Protein AF-A0AAV6WX72-F1 (afdb_monomer_lite)

Organism: NCBI:txid168488

Secondary structure (DSSP, 8-state):
--TTGGGGSTTGGGGHHHHHHHHHHHHHHHIIIIISSEEEEESHHHHHHHHHHSPTT--EEEEE----TTHHHHTT--TTS-TT-TTTPPEEEEEHHHH-SSHHHHHHHHHTTEEEE-TTS-TTSHHHHHHHHHHHTT-EEEE-TTSS----SS---PPPHHHHHHHHH-SSPPEEEEEEEESHHHHTSHHHHTTS-HHHHHHHHHHHTTS-----------------PEEEEE-

Sequence (235 aa):
MRTMEWAARSEHLRGVPRKMMFMAVGAFAKAVANLLNTTTVYNLETLIRLVRHRSPGVPLLTVSNHMSTLDDPVMWGLKDFPTTDAKLGRWVLAAEDICFRNPVLSYLFRVGKCIPITRGGGIYQEHMNEALDRLIDGAWLHTFPEGKVCQEDAPIRRLKWGTASLIARAPVTPIVLPIVHCGFEKISSPVGANTMNAASRWFHKDLIHRTGRSYIPHSTSAATSEVHSELRVSF

InterPro domains:
  IPR000872 Tafazzin [PR00979] (60-79)
  IPR000872 Tafazzin [PR00979] (90-101)
  IPR000872 Tafazzin [PR00979] (104-119)
  IPR000872 Tafazzin [PR00979] (136-150)
  IPR000872 Tafazzin [PR00979] (159-180)
  IPR000872 Tafazzin [PTHR12497] (3-188)
  IPR002123 Phospholipid/glycerol acyltransferase [PF01553] (42-180)
  IPR002123 Phospholipid/glycerol acyltransferase [SM00563] (60-184)

pLDDT: mean 84.4, std 20.49, range [31.45, 98.75]

Foldseek 3Di:
DFQPLLLLDCPNVDNVLLLVLLQVLLVVLLCVDPVQAAEDEAPVVVVVCCLPPPDQQAAAEEEEAAADPCCVSNVQNDPPHPSSDSVSQAAEEDECVQQVVDPVSSSSCSSNNYQYDHVVPDQPDPSLVVVLVCSSNNGYYYYHQCSDHDNDPDPDDDGHCNSVSSQVPRPRRHHYHYKYKDQVNVCLDPLVLVVDDPVVVVSSVVVVVPVPDDDDDDDDPDDDDDSYTYMYMYD

Structure (mmCIF, N/CA/C/O backbone):
data_AF-A0AAV6WX72-F1
#
_entry.id   AF-A0AAV6WX72-F1
#
loop_
_atom_site.group_PDB
_atom_site.id
_atom_site.type_symbol
_atom_site.label_atom_id
_atom_site.label_alt_id
_atom_site.label_comp_id
_atom_site.label_asym_id
_atom_site.label_entity_id
_atom_site.label_seq_id
_atom_site.pdbx_PDB_ins_code
_atom_site.Cartn_x
_atom_site.Cartn_y
_atom_site.Cartn_z
_atom_site.occupancy
_atom_site.B_iso_or_equiv
_atom_site.auth_seq_id
_atom_site.auth_comp_id
_atom_site.auth_asym_id
_atom_site.auth_atom_id
_atom_site.pdbx_PDB_model_num
ATOM 1 N N . MET A 1 1 ? -5.085 -18.830 11.549 1.00 60.66 1 MET A N 1
ATOM 2 C CA . MET A 1 1 ? -4.381 -17.899 12.474 1.00 60.66 1 MET A CA 1
ATOM 3 C C . MET A 1 1 ? -3.500 -17.011 11.625 1.00 60.66 1 MET A C 1
ATOM 5 O O . MET A 1 1 ? -2.603 -17.518 10.963 1.00 60.66 1 MET A O 1
ATOM 9 N N . ARG A 1 2 ? -3.756 -15.701 11.633 1.00 81.56 2 ARG A N 1
ATOM 10 C CA . ARG A 1 2 ? -3.069 -14.737 10.768 1.00 81.56 2 ARG A CA 1
ATOM 11 C C . ARG A 1 2 ? -1.583 -14.639 11.137 1.00 81.56 2 ARG A C 1
ATOM 13 O O . ARG A 1 2 ? -1.243 -14.223 12.248 1.00 81.56 2 ARG A O 1
ATOM 20 N N . THR A 1 3 ? -0.698 -14.978 10.199 1.00 85.44 3 THR A N 1
ATOM 21 C CA . THR A 1 3 ? 0.767 -14.963 10.372 1.00 85.44 3 THR A CA 1
ATOM 22 C C . THR A 1 3 ? 1.236 -13.658 11.008 1.00 85.44 3 THR A C 1
ATOM 24 O O . THR A 1 3 ? 1.040 -12.606 10.419 1.00 85.44 3 THR A O 1
ATOM 27 N N . MET A 1 4 ? 1.829 -13.693 12.206 1.00 92.31 4 MET A N 1
ATOM 28 C CA . MET A 1 4 ? 2.423 -12.530 12.899 1.00 92.31 4 MET A CA 1
ATOM 29 C C . MET A 1 4 ? 1.567 -11.243 12.945 1.00 92.31 4 MET A C 1
ATOM 31 O O . MET A 1 4 ? 2.105 -10.138 12.959 1.00 92.31 4 MET A O 1
ATOM 35 N N . GLU A 1 5 ? 0.236 -11.348 12.988 1.00 92.44 5 GLU A N 1
ATOM 36 C CA . GLU A 1 5 ? -0.657 -10.173 13.015 1.00 92.44 5 GLU A CA 1
ATOM 37 C C . GLU A 1 5 ? -0.359 -9.217 14.184 1.00 92.44 5 GLU A C 1
ATOM 39 O O . GLU A 1 5 ? -0.462 -7.998 14.047 1.00 92.44 5 GLU A O 1
ATOM 44 N N . TRP A 1 6 ? 0.092 -9.749 15.324 1.00 94.69 6 TRP A N 1
ATOM 45 C CA . TRP A 1 6 ? 0.499 -8.957 16.487 1.00 94.69 6 TRP A CA 1
ATOM 46 C C . TRP A 1 6 ? 1.583 -7.918 16.157 1.00 94.69 6 TRP A C 1
ATOM 48 O O . TRP A 1 6 ? 1.522 -6.804 16.675 1.00 94.69 6 TRP A O 1
ATOM 58 N N . ALA A 1 7 ? 2.519 -8.233 15.252 1.00 95.44 7 ALA A N 1
ATOM 59 C CA . ALA A 1 7 ? 3.592 -7.325 14.842 1.00 95.44 7 ALA A CA 1
ATOM 60 C C . ALA A 1 7 ? 3.067 -6.148 14.002 1.00 95.44 7 ALA A C 1
ATOM 62 O O . ALA A 1 7 ? 3.701 -5.095 13.920 1.00 95.44 7 ALA A O 1
ATOM 63 N N . ALA A 1 8 ? 1.887 -6.314 13.399 1.00 94.06 8 ALA A N 1
ATOM 64 C CA . ALA A 1 8 ? 1.230 -5.312 12.578 1.00 94.06 8 ALA A CA 1
ATOM 65 C C . ALA A 1 8 ? 0.318 -4.366 13.382 1.00 94.06 8 ALA A C 1
ATOM 67 O O . ALA A 1 8 ? -0.261 -3.453 12.793 1.00 94.06 8 ALA A O 1
ATOM 68 N N . ARG A 1 9 ? 0.207 -4.504 14.711 1.00 93.38 9 ARG A N 1
ATOM 69 C CA . ARG A 1 9 ? -0.574 -3.585 15.568 1.00 93.38 9 ARG A CA 1
ATOM 70 C C . ARG A 1 9 ? 0.135 -2.237 15.749 1.00 93.38 9 ARG A C 1
ATOM 72 O O . ARG A 1 9 ? 1.364 -2.165 15.693 1.00 93.38 9 ARG A O 1
ATOM 79 N N . SER A 1 10 ? -0.607 -1.144 15.937 1.00 91.50 10 SER A N 1
ATOM 80 C CA . SER A 1 10 ? -0.018 0.192 16.176 1.00 91.50 10 SER A CA 1
ATOM 81 C C . SER A 1 10 ? 0.801 0.236 17.468 1.00 91.50 10 SER A C 1
ATOM 83 O O . SER A 1 10 ? 1.884 0.816 17.480 1.00 91.50 10 SER A O 1
ATOM 85 N N . GLU A 1 11 ? 0.312 -0.449 18.504 1.00 92.81 11 GLU A N 1
ATOM 86 C CA . GLU A 1 11 ? 0.884 -0.458 19.857 1.00 92.81 11 GLU A CA 1
ATOM 87 C C . GLU A 1 11 ? 2.061 -1.421 20.034 1.00 92.81 11 GLU A C 1
ATOM 89 O O . GLU A 1 11 ? 2.710 -1.423 21.083 1.00 92.81 11 GLU A O 1
ATOM 94 N N . HIS A 1 12 ? 2.363 -2.242 19.021 1.00 94.81 12 HIS A N 1
ATOM 95 C CA . HIS A 1 12 ? 3.452 -3.212 19.091 1.00 94.81 12 HIS A CA 1
ATOM 96 C C . HIS A 1 12 ? 4.776 -2.511 19.418 1.00 94.81 12 HIS A C 1
ATOM 98 O O . HIS A 1 12 ? 5.237 -1.656 18.657 1.0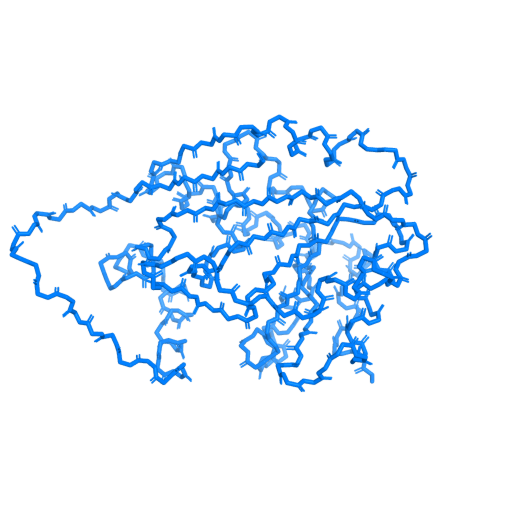0 94.81 12 HIS A O 1
ATOM 104 N N . LEU A 1 13 ? 5.356 -2.838 20.580 1.00 95.06 13 LEU A N 1
ATOM 105 C CA . LEU A 1 13 ? 6.539 -2.174 21.144 1.00 95.06 13 LEU A CA 1
ATOM 106 C C . LEU A 1 13 ? 6.438 -0.636 21.088 1.00 95.06 13 LEU A C 1
ATOM 108 O O . LEU A 1 13 ? 7.366 0.051 20.652 1.00 95.06 13 LEU A O 1
ATOM 112 N N . ARG A 1 14 ? 5.279 -0.090 21.490 1.00 94.12 14 ARG A N 1
ATOM 113 C CA . ARG A 1 14 ? 4.978 1.358 21.496 1.00 94.12 14 ARG A CA 1
ATOM 114 C C . ARG A 1 14 ? 5.089 2.016 20.108 1.00 94.12 14 ARG A C 1
ATOM 116 O O . ARG A 1 14 ? 5.363 3.212 19.989 1.00 94.12 14 ARG A O 1
ATOM 123 N N . GLY A 1 15 ? 4.952 1.226 19.041 1.00 94.56 15 GLY A N 1
ATOM 124 C CA . GLY A 1 15 ? 5.041 1.672 17.650 1.00 94.56 15 GLY A CA 1
ATOM 125 C C . GLY A 1 15 ? 6.456 2.010 17.164 1.00 94.56 15 GLY A C 1
ATOM 126 O O . GLY A 1 15 ? 6.609 2.467 16.028 1.00 94.56 15 GLY A O 1
ATOM 127 N N . VAL A 1 16 ? 7.495 1.786 17.980 1.00 96.69 16 VAL A N 1
ATOM 128 C CA . VAL A 1 16 ? 8.893 2.093 17.625 1.00 96.69 16 VAL A CA 1
ATOM 129 C C . VAL A 1 16 ? 9.362 1.317 16.386 1.00 96.69 16 VAL A C 1
ATOM 131 O O . VAL A 1 16 ? 9.848 1.967 15.456 1.00 96.69 16 VAL A O 1
ATOM 134 N N . PRO A 1 17 ? 9.152 -0.015 16.274 1.00 97.31 17 PRO A N 1
ATOM 135 C CA . PRO A 1 17 ? 9.598 -0.766 15.099 1.00 97.31 17 PRO A CA 1
ATOM 136 C C . PRO A 1 17 ? 8.993 -0.238 13.797 1.00 97.31 17 PRO A C 1
ATOM 138 O O . PRO A 1 17 ? 9.681 -0.129 12.785 1.00 97.31 17 PRO A O 1
ATOM 141 N N . ARG A 1 18 ? 7.712 0.152 13.830 1.00 96.94 18 ARG A N 1
ATOM 142 C CA . ARG A 1 18 ? 7.013 0.700 12.663 1.00 96.94 18 ARG A CA 1
ATOM 143 C C . ARG A 1 18 ? 7.617 2.022 12.221 1.00 96.94 18 ARG A C 1
ATOM 145 O O . ARG A 1 18 ? 7.869 2.199 11.035 1.00 96.94 18 ARG A O 1
ATOM 152 N N . LYS A 1 19 ? 7.871 2.935 13.161 1.00 97.06 19 LYS A N 1
ATOM 153 C CA . LYS A 1 19 ? 8.515 4.218 12.849 1.00 97.06 19 LYS A CA 1
ATOM 154 C C . LYS A 1 19 ? 9.891 3.996 12.222 1.00 97.06 19 LYS A C 1
ATOM 156 O O . LYS A 1 19 ? 10.169 4.575 11.180 1.00 97.06 19 LYS A O 1
ATOM 161 N N . MET A 1 20 ? 10.708 3.109 12.794 1.00 97.12 20 MET A N 1
ATOM 162 C CA . MET A 1 20 ? 12.029 2.779 12.241 1.00 97.12 20 MET A CA 1
ATOM 163 C C . MET A 1 20 ? 11.937 2.180 10.833 1.00 97.12 20 MET A C 1
ATOM 165 O O . MET A 1 20 ? 12.690 2.584 9.952 1.00 97.12 20 MET A O 1
ATOM 169 N N . MET A 1 21 ? 10.986 1.270 10.601 1.00 96.62 21 MET A N 1
ATOM 170 C CA . MET A 1 21 ? 10.760 0.662 9.288 1.00 96.62 21 MET A CA 1
ATOM 171 C C . MET A 1 21 ? 10.372 1.704 8.232 1.00 96.62 21 MET A C 1
ATOM 173 O O . MET A 1 21 ? 10.992 1.762 7.175 1.00 96.62 21 MET A O 1
ATOM 177 N N . PHE A 1 22 ? 9.392 2.565 8.525 1.00 97.06 22 PHE A N 1
ATOM 178 C CA . PHE A 1 22 ? 8.960 3.620 7.600 1.00 97.06 22 PHE A CA 1
ATOM 179 C C . PHE A 1 22 ? 10.051 4.666 7.351 1.00 97.06 22 PHE A C 1
ATOM 181 O O . PHE A 1 22 ? 10.197 5.132 6.224 1.00 97.06 22 PHE A O 1
ATOM 188 N N . MET A 1 23 ? 10.859 4.995 8.361 1.00 97.00 23 MET A N 1
ATOM 189 C CA . MET A 1 23 ? 12.030 5.856 8.182 1.00 97.00 23 MET A CA 1
ATOM 190 C C . MET A 1 23 ? 13.058 5.219 7.241 1.00 97.00 23 MET A C 1
ATOM 192 O O . MET A 1 23 ? 13.487 5.864 6.288 1.00 97.00 23 MET A O 1
ATOM 196 N N . ALA A 1 24 ? 13.425 3.954 7.470 1.00 96.06 24 ALA A N 1
ATOM 197 C CA . ALA A 1 24 ? 14.427 3.255 6.668 1.00 96.06 24 ALA A CA 1
ATOM 198 C C . ALA A 1 24 ? 13.961 3.035 5.219 1.00 96.06 24 ALA A C 1
ATOM 200 O O . ALA A 1 24 ? 14.665 3.402 4.277 1.00 96.06 24 ALA A O 1
ATOM 201 N N . VAL A 1 25 ? 12.756 2.487 5.035 1.00 94.62 25 VAL A N 1
ATOM 202 C CA . VAL A 1 25 ? 12.179 2.239 3.705 1.00 94.62 25 VAL A CA 1
ATOM 203 C C . VAL A 1 25 ? 11.872 3.552 2.996 1.00 94.62 25 VAL A C 1
ATOM 205 O O . VAL A 1 25 ? 12.155 3.671 1.810 1.00 94.62 25 VAL A O 1
ATOM 208 N N . GLY A 1 26 ? 11.361 4.562 3.704 1.00 95.69 26 GLY A N 1
ATOM 209 C CA . GLY A 1 26 ? 11.094 5.878 3.130 1.00 95.69 26 GLY A CA 1
ATOM 210 C C . GLY A 1 26 ? 12.365 6.599 2.682 1.00 95.69 26 GLY A C 1
ATOM 211 O O . GLY A 1 26 ? 12.383 7.167 1.592 1.00 95.69 26 GLY A O 1
ATOM 212 N N . ALA A 1 27 ? 13.449 6.531 3.461 1.00 95.38 27 ALA A N 1
ATOM 213 C CA . ALA A 1 27 ? 14.748 7.073 3.059 1.00 95.38 27 ALA A CA 1
ATOM 214 C C . ALA A 1 27 ? 15.314 6.340 1.833 1.00 95.38 27 ALA A C 1
ATOM 216 O O . ALA A 1 27 ? 15.744 6.987 0.878 1.00 95.38 27 ALA A O 1
ATOM 217 N N . PHE A 1 28 ? 15.251 5.003 1.826 1.00 94.62 28 PHE A N 1
ATOM 218 C CA . PHE A 1 28 ? 15.635 4.193 0.668 1.00 94.62 28 PHE A CA 1
ATOM 219 C C . PHE A 1 28 ? 14.822 4.568 -0.577 1.00 94.62 28 PHE A C 1
ATOM 221 O O . PHE A 1 28 ? 15.397 4.848 -1.626 1.00 94.62 28 PHE A O 1
ATOM 228 N N . ALA A 1 29 ? 13.497 4.645 -0.450 1.00 94.50 29 ALA A N 1
ATOM 229 C CA . ALA A 1 29 ? 12.596 5.003 -1.536 1.00 94.50 29 ALA A CA 1
ATOM 230 C C . ALA A 1 29 ? 12.915 6.388 -2.104 1.00 94.50 29 ALA A C 1
ATOM 232 O O . ALA A 1 29 ? 13.029 6.537 -3.317 1.00 94.50 29 ALA A O 1
ATOM 233 N N . LYS A 1 30 ? 13.119 7.393 -1.238 1.00 94.38 30 LYS A N 1
ATOM 234 C CA . LYS A 1 30 ? 13.469 8.753 -1.669 1.00 94.38 30 LYS A CA 1
ATOM 235 C C . LYS A 1 30 ? 14.825 8.809 -2.370 1.00 94.38 30 LYS A C 1
ATOM 237 O O . LYS A 1 30 ? 14.938 9.508 -3.376 1.00 94.38 30 LYS A O 1
ATOM 242 N N . ALA A 1 31 ? 15.822 8.069 -1.883 1.00 92.69 31 ALA A N 1
ATOM 243 C CA . ALA A 1 31 ? 17.124 7.975 -2.538 1.00 92.69 31 ALA A CA 1
ATOM 244 C C . ALA A 1 31 ? 17.002 7.334 -3.929 1.00 92.69 31 ALA A C 1
ATOM 246 O O . ALA A 1 31 ? 17.483 7.889 -4.912 1.00 92.69 31 ALA A O 1
ATOM 247 N N . VAL A 1 32 ? 16.297 6.207 -4.048 1.00 90.25 32 VAL A N 1
ATOM 248 C CA . VAL A 1 32 ? 16.123 5.549 -5.349 1.00 90.25 32 VAL A CA 1
ATOM 249 C C . VAL A 1 32 ? 15.321 6.430 -6.308 1.00 90.25 32 VAL A C 1
ATOM 251 O O . VAL A 1 32 ? 15.765 6.633 -7.432 1.00 90.25 32 VAL A O 1
ATOM 254 N N . ALA A 1 33 ? 14.186 6.984 -5.880 1.00 91.12 33 ALA A N 1
ATOM 255 C CA . ALA A 1 33 ? 13.294 7.730 -6.765 1.00 91.12 33 ALA A CA 1
ATOM 256 C C . ALA A 1 33 ? 13.850 9.101 -7.193 1.00 91.12 33 ALA A C 1
ATOM 258 O O . ALA A 1 33 ? 13.609 9.514 -8.323 1.00 91.12 33 ALA A O 1
ATOM 259 N N . ASN A 1 34 ? 14.576 9.815 -6.321 1.00 90.62 34 ASN A N 1
ATOM 260 C CA . ASN A 1 34 ? 14.960 11.212 -6.593 1.00 90.62 34 ASN A CA 1
ATOM 261 C C . ASN A 1 34 ? 16.467 11.465 -6.685 1.00 90.62 34 ASN A C 1
ATOM 263 O O . ASN A 1 34 ? 16.851 12.515 -7.191 1.00 90.62 34 ASN A O 1
ATOM 267 N N . LEU A 1 35 ? 17.318 10.581 -6.148 1.00 88.56 35 LEU A N 1
ATOM 268 C CA . LEU A 1 35 ? 18.776 10.754 -6.218 1.00 88.56 35 LEU A CA 1
ATOM 269 C C . LEU A 1 35 ? 19.385 9.903 -7.333 1.00 88.56 35 LEU A C 1
ATOM 271 O O . LEU A 1 35 ? 20.241 10.377 -8.072 1.00 88.56 35 LEU A O 1
ATOM 275 N N . LEU A 1 36 ? 18.945 8.650 -7.452 1.00 88.94 36 LEU A N 1
ATOM 276 C CA . LEU A 1 36 ? 19.478 7.709 -8.442 1.00 88.94 36 LEU A CA 1
ATOM 277 C C . LEU A 1 36 ? 18.711 7.734 -9.769 1.00 88.94 36 LEU A C 1
ATOM 279 O O . LEU A 1 36 ? 19.161 7.147 -10.745 1.00 88.94 36 LEU A O 1
ATOM 283 N N . ASN A 1 37 ? 17.548 8.384 -9.802 1.00 89.94 37 ASN A N 1
ATOM 284 C CA . ASN A 1 37 ? 16.644 8.403 -10.944 1.00 89.94 37 ASN A CA 1
ATOM 285 C C . ASN A 1 37 ? 15.957 9.760 -11.063 1.00 89.94 37 ASN A C 1
ATOM 287 O O . ASN A 1 37 ? 15.911 10.540 -10.108 1.00 89.94 37 ASN A O 1
ATOM 291 N N . THR A 1 38 ? 15.392 10.010 -12.239 1.00 90.25 38 THR A N 1
ATOM 292 C CA . THR A 1 38 ? 14.537 11.171 -12.478 1.00 90.25 38 THR A CA 1
ATOM 293 C C . THR A 1 38 ? 13.092 10.718 -12.391 1.00 90.25 38 THR A C 1
ATOM 295 O O . THR A 1 38 ? 12.679 9.856 -13.160 1.00 90.25 38 THR A O 1
ATOM 298 N N . THR A 1 39 ? 12.320 11.284 -11.462 1.00 93.19 39 THR A N 1
ATOM 299 C CA . THR A 1 39 ? 10.898 10.953 -11.307 1.00 93.19 39 THR A CA 1
ATOM 300 C C . THR A 1 39 ? 10.012 12.099 -11.780 1.00 93.19 39 THR A C 1
ATOM 302 O O . THR A 1 39 ? 10.073 13.201 -11.235 1.00 93.19 39 THR A O 1
ATOM 305 N N . THR A 1 40 ? 9.140 11.822 -12.745 1.00 94.81 40 THR A N 1
ATOM 306 C CA . THR A 1 40 ? 8.046 12.701 -13.164 1.00 94.81 40 THR A CA 1
ATOM 307 C C . THR A 1 40 ? 6.746 12.229 -12.527 1.00 94.81 40 THR A C 1
ATOM 309 O O . THR A 1 40 ? 6.366 11.063 -12.643 1.00 94.81 40 THR A O 1
ATOM 312 N N . VAL A 1 41 ? 6.046 13.139 -11.852 1.00 95.75 41 VAL A N 1
ATOM 313 C CA . VAL A 1 41 ? 4.802 12.828 -11.145 1.00 95.75 41 VAL A CA 1
ATOM 314 C C . VAL A 1 41 ? 3.659 13.660 -11.701 1.00 95.75 41 VAL A C 1
ATOM 316 O O . VAL A 1 41 ? 3.778 14.877 -11.817 1.00 95.75 41 VAL A O 1
ATOM 319 N N . TYR A 1 42 ? 2.536 13.008 -11.982 1.00 96.44 42 TYR A N 1
ATOM 320 C CA . TYR A 1 42 ? 1.298 13.642 -12.418 1.00 96.44 42 TYR A CA 1
ATOM 321 C C . TYR A 1 42 ? 0.248 13.529 -11.312 1.00 96.44 42 TYR A C 1
ATOM 323 O O . TYR A 1 42 ? 0.088 12.469 -10.707 1.00 96.44 42 TYR A O 1
ATOM 331 N N . ASN A 1 43 ? -0.470 14.623 -11.049 1.00 96.31 43 ASN A N 1
ATOM 332 C CA . ASN A 1 43 ? -1.599 14.684 -10.111 1.00 96.31 43 ASN A CA 1
ATOM 333 C C . ASN A 1 43 ? -1.282 14.281 -8.656 1.00 96.31 43 ASN A C 1
ATOM 335 O O . ASN A 1 43 ? -2.167 13.813 -7.939 1.00 96.31 43 ASN A O 1
ATOM 339 N N . LEU A 1 44 ? -0.048 14.494 -8.181 1.00 95.69 44 LEU A N 1
ATOM 340 C CA . LEU A 1 44 ? 0.340 14.180 -6.796 1.00 95.69 44 LEU A CA 1
ATOM 341 C C . LEU A 1 44 ? -0.610 14.796 -5.753 1.00 95.69 44 LEU A C 1
ATOM 343 O O . LEU A 1 44 ? -0.911 14.172 -4.735 1.00 95.69 44 LEU A O 1
ATOM 347 N N . GLU A 1 45 ? -1.134 15.989 -6.029 1.00 95.88 45 GLU A N 1
ATOM 348 C CA . GLU A 1 45 ? -2.080 16.672 -5.145 1.00 95.88 45 GLU A CA 1
ATOM 349 C C . GLU A 1 45 ? -3.371 15.883 -4.912 1.00 95.88 45 GLU A C 1
ATOM 351 O O . GLU A 1 45 ? -3.933 15.927 -3.816 1.00 95.88 45 GLU A O 1
ATOM 356 N N . THR A 1 46 ? -3.818 15.089 -5.890 1.00 96.94 46 THR A N 1
ATOM 357 C CA . THR A 1 46 ? -4.961 14.185 -5.717 1.00 96.94 46 THR A CA 1
ATOM 358 C C . THR A 1 46 ? -4.666 13.157 -4.629 1.00 96.94 46 THR A C 1
ATOM 360 O O . THR A 1 46 ? -5.479 12.982 -3.717 1.00 96.94 46 THR A O 1
ATOM 363 N N . LEU A 1 47 ? -3.485 12.525 -4.670 1.00 96.69 47 LEU A N 1
ATOM 364 C CA . LEU A 1 47 ? -3.057 11.584 -3.636 1.00 96.69 47 LEU A CA 1
ATOM 365 C C . LEU A 1 47 ? -2.943 12.278 -2.275 1.00 96.69 47 LEU A C 1
ATOM 367 O O . LEU A 1 47 ? -3.502 11.785 -1.295 1.00 96.69 47 LEU A O 1
ATOM 371 N N . ILE A 1 48 ? -2.245 13.416 -2.198 1.00 96.19 48 ILE A N 1
ATOM 372 C CA . ILE A 1 48 ? -2.031 14.139 -0.933 1.00 96.19 48 ILE A CA 1
ATOM 373 C C . ILE A 1 48 ? -3.375 14.520 -0.304 1.00 96.19 48 ILE A C 1
ATOM 375 O O . ILE A 1 48 ? -3.592 14.264 0.887 1.00 96.19 48 ILE A O 1
ATOM 379 N N . ARG A 1 49 ? -4.306 15.052 -1.106 1.00 97.00 49 ARG A N 1
ATOM 380 C CA . ARG A 1 49 ? -5.659 15.405 -0.665 1.00 97.00 49 ARG A CA 1
ATOM 381 C C . ARG A 1 49 ? -6.411 14.194 -0.121 1.00 97.00 49 ARG A C 1
ATOM 383 O O . ARG A 1 49 ? -6.988 14.281 0.958 1.00 97.00 49 ARG A O 1
ATOM 390 N N . LEU A 1 50 ? -6.392 13.060 -0.819 1.00 97.19 50 LEU A N 1
ATOM 391 C CA . LEU A 1 50 ? -7.094 11.850 -0.374 1.00 97.19 50 LEU A CA 1
ATOM 392 C C . LEU A 1 50 ? -6.458 11.225 0.876 1.00 97.19 50 LEU A C 1
ATOM 394 O O . LEU A 1 50 ? -7.163 10.723 1.754 1.00 97.19 50 LEU A O 1
ATOM 398 N N . VAL A 1 51 ? -5.133 11.276 1.002 1.00 95.38 51 VAL A N 1
ATOM 399 C CA . VAL A 1 51 ? -4.425 10.742 2.172 1.00 95.38 51 VAL A CA 1
ATOM 400 C C . VAL A 1 51 ? -4.684 11.593 3.417 1.00 95.38 51 VAL A C 1
ATOM 402 O O . VAL A 1 51 ? -4.887 11.022 4.490 1.00 95.38 51 VAL A O 1
ATOM 405 N N . ARG A 1 52 ? -4.707 12.928 3.286 1.00 94.88 52 ARG A N 1
ATOM 406 C CA . ARG A 1 52 ? -4.789 13.862 4.426 1.00 94.88 52 ARG A CA 1
ATOM 407 C C . ARG A 1 52 ? -6.189 14.382 4.748 1.00 94.88 52 ARG A C 1
ATOM 409 O O . ARG A 1 52 ? -6.444 14.703 5.903 1.00 94.88 52 ARG A O 1
ATOM 416 N N . HIS A 1 53 ? -7.064 14.498 3.752 1.00 95.88 53 HIS A N 1
ATOM 417 C CA . HIS A 1 53 ? -8.305 15.276 3.860 1.00 95.88 53 HIS A CA 1
ATOM 418 C C . HIS A 1 53 ? -9.570 14.513 3.450 1.00 95.88 53 HIS A C 1
ATOM 420 O O . HIS A 1 53 ? -10.642 15.113 3.418 1.00 95.88 53 HIS A O 1
ATOM 426 N N . ARG A 1 54 ? -9.493 13.208 3.146 1.00 96.25 54 ARG A N 1
ATOM 427 C CA . ARG A 1 54 ? -10.718 12.407 2.975 1.00 96.25 54 ARG A CA 1
ATOM 428 C C . ARG A 1 54 ? -11.516 12.371 4.283 1.00 96.25 54 ARG A C 1
ATOM 430 O O . ARG A 1 54 ? -10.926 12.400 5.364 1.00 96.25 54 ARG A O 1
ATOM 437 N N . SER A 1 55 ? -12.841 12.284 4.180 1.00 96.56 55 SER A N 1
ATOM 438 C CA . SER A 1 55 ? -13.727 12.240 5.346 1.00 96.56 55 SER A CA 1
ATOM 439 C C . SER A 1 55 ? -13.344 11.102 6.307 1.00 96.56 55 SER A C 1
ATOM 441 O O . SER A 1 55 ? -13.030 10.000 5.842 1.00 96.56 55 SER A O 1
ATOM 443 N N . PRO A 1 56 ? -13.380 11.325 7.636 1.00 93.94 56 PRO A N 1
ATOM 444 C CA . PRO A 1 56 ? -13.117 10.274 8.615 1.00 93.94 56 PRO A CA 1
ATOM 445 C C . PRO A 1 56 ? -13.997 9.041 8.380 1.00 93.94 56 PRO A C 1
ATOM 447 O O . PRO A 1 56 ? -15.177 9.167 8.067 1.00 93.94 56 PRO A O 1
ATOM 450 N N . GLY A 1 57 ? -13.415 7.849 8.512 1.00 95.19 57 GLY A N 1
ATOM 451 C CA . GLY A 1 57 ? -14.114 6.581 8.278 1.00 95.19 57 GLY A CA 1
ATOM 452 C C . GLY A 1 57 ? -14.302 6.200 6.805 1.00 95.19 57 GLY A C 1
ATOM 453 O O . GLY A 1 57 ? -14.696 5.070 6.539 1.00 95.19 57 GLY A O 1
ATOM 454 N N . VAL A 1 58 ? -13.979 7.074 5.840 1.00 97.94 58 VAL A N 1
ATOM 455 C CA . VAL A 1 58 ? -13.987 6.714 4.413 1.00 97.94 58 VAL A CA 1
ATOM 456 C C . VAL A 1 58 ? -12.644 6.073 4.036 1.00 97.94 58 VAL A C 1
ATOM 458 O O . VAL A 1 58 ? -11.604 6.741 4.107 1.00 97.94 58 VAL A O 1
ATOM 461 N N . PRO A 1 59 ? -12.621 4.791 3.629 1.00 98.25 59 PRO A N 1
ATOM 462 C CA . PRO A 1 59 ? -11.384 4.132 3.243 1.00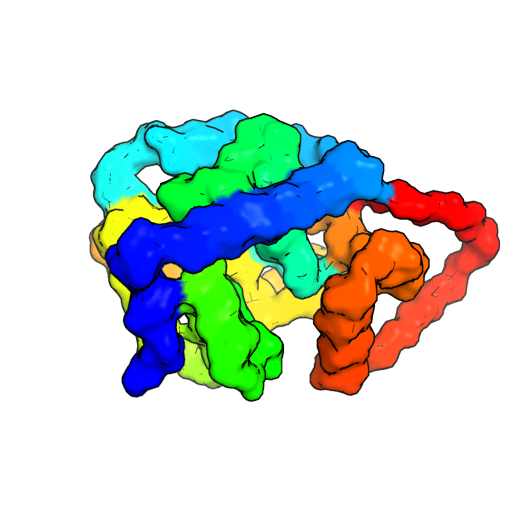 98.25 59 PRO A CA 1
ATOM 463 C C . PRO A 1 59 ? -10.871 4.613 1.883 1.00 98.25 59 PRO A C 1
ATOM 465 O O . PRO A 1 59 ? -11.633 5.024 1.006 1.00 98.25 59 PRO A O 1
ATOM 468 N N . LEU A 1 60 ? -9.554 4.520 1.703 1.00 98.69 60 LEU A N 1
ATOM 469 C CA . LEU A 1 60 ? -8.879 4.778 0.429 1.00 98.69 60 LEU A CA 1
ATOM 470 C C . LEU A 1 60 ? -8.316 3.461 -0.107 1.00 98.69 60 LEU A C 1
ATOM 472 O O . LEU A 1 60 ? -7.594 2.765 0.607 1.00 98.69 60 LEU A O 1
ATOM 476 N N . LEU A 1 61 ? -8.606 3.143 -1.365 1.00 98.69 61 LEU A N 1
ATOM 477 C CA . LEU A 1 61 ? -8.072 1.979 -2.062 1.00 98.69 61 LEU A CA 1
ATOM 478 C C . LEU A 1 61 ? -7.281 2.433 -3.288 1.00 98.69 61 LEU A C 1
ATOM 480 O O . LEU A 1 61 ? -7.860 2.823 -4.300 1.00 98.69 61 LEU A O 1
ATOM 484 N N . THR A 1 62 ? -5.954 2.375 -3.212 1.00 98.62 62 THR A N 1
ATOM 485 C CA . THR A 1 62 ? -5.100 2.637 -4.374 1.00 98.62 62 THR A CA 1
ATOM 486 C C . THR A 1 62 ? -4.870 1.360 -5.173 1.00 98.62 62 THR A C 1
ATOM 488 O O . THR A 1 62 ? -4.561 0.306 -4.606 1.00 98.62 62 THR A O 1
ATOM 491 N N . VAL A 1 63 ? -4.978 1.445 -6.496 1.00 97.75 63 VAL A N 1
ATOM 492 C CA . VAL A 1 63 ? -4.803 0.304 -7.409 1.00 97.75 63 VAL A CA 1
ATOM 493 C C . VAL A 1 63 ? -3.761 0.656 -8.458 1.00 97.75 63 VAL A C 1
ATOM 495 O O . VAL A 1 63 ? -3.890 1.702 -9.081 1.00 97.75 63 VAL A O 1
ATOM 498 N N . SER A 1 64 ? -2.735 -0.171 -8.656 1.00 96.44 64 SER A N 1
ATOM 499 C CA . SER A 1 64 ? -1.719 0.104 -9.681 1.00 96.44 64 SER A CA 1
ATOM 500 C C . SER A 1 64 ? -1.379 -1.093 -10.550 1.00 96.44 64 SER A C 1
ATOM 502 O O . SER A 1 64 ? -1.578 -2.247 -10.158 1.00 96.44 64 SER A O 1
ATOM 504 N N . ASN A 1 65 ? -0.830 -0.809 -11.732 1.00 93.88 65 ASN A N 1
ATOM 505 C CA . ASN A 1 65 ? -0.094 -1.818 -12.484 1.00 93.88 65 ASN A CA 1
ATOM 506 C C . ASN A 1 65 ? 1.129 -2.307 -11.681 1.00 93.88 65 ASN A C 1
ATOM 508 O O . ASN A 1 65 ? 1.509 -1.675 -10.694 1.00 93.88 65 ASN A O 1
ATOM 512 N N . HIS A 1 66 ? 1.701 -3.454 -12.054 1.00 92.31 66 HIS A N 1
ATOM 513 C CA . HIS A 1 66 ? 2.826 -4.063 -11.332 1.00 92.31 66 HIS A CA 1
ATOM 514 C C . HIS A 1 66 ? 3.969 -4.446 -12.280 1.00 92.31 66 HIS A C 1
ATOM 516 O O . HIS A 1 66 ? 3.926 -5.490 -12.926 1.00 92.31 66 HIS A O 1
ATOM 522 N N . MET A 1 67 ? 5.018 -3.628 -12.326 1.00 89.50 67 MET A N 1
ATOM 523 C CA . MET A 1 67 ? 6.173 -3.753 -13.227 1.00 89.50 67 MET A CA 1
ATOM 524 C C . MET A 1 67 ? 7.418 -4.342 -12.541 1.00 89.50 67 MET A C 1
ATOM 526 O O . MET A 1 67 ? 8.304 -4.893 -13.202 1.00 89.50 67 MET A O 1
ATOM 530 N N . SER A 1 68 ? 7.514 -4.250 -11.214 1.00 89.06 68 SER A N 1
ATOM 531 C CA . SER A 1 68 ? 8.667 -4.706 -10.435 1.00 89.06 68 SER A CA 1
ATOM 532 C C . SER A 1 68 ? 8.303 -4.987 -8.976 1.00 89.06 68 SER A C 1
ATOM 534 O O . SER A 1 68 ? 7.406 -4.397 -8.389 1.00 89.06 68 SER A O 1
ATOM 536 N N . THR A 1 69 ? 9.074 -5.840 -8.307 1.00 87.00 69 THR A N 1
ATOM 537 C CA . THR A 1 69 ? 8.958 -6.022 -6.851 1.00 87.00 69 THR A CA 1
ATOM 538 C C . THR A 1 69 ? 9.388 -4.801 -6.038 1.00 87.00 69 THR A C 1
ATOM 540 O O . THR A 1 69 ? 9.147 -4.761 -4.835 1.00 87.00 69 THR A O 1
ATOM 543 N N . LEU A 1 70 ? 10.029 -3.816 -6.674 1.00 89.50 70 LEU A N 1
ATOM 544 C CA . LEU A 1 70 ? 10.374 -2.531 -6.069 1.00 89.50 70 LEU A CA 1
ATOM 545 C C . LEU A 1 70 ? 9.310 -1.447 -6.273 1.00 89.50 70 LEU A C 1
ATOM 547 O O . LEU A 1 70 ? 9.482 -0.368 -5.709 1.00 89.50 70 LEU A O 1
ATOM 551 N N . ASP A 1 71 ? 8.220 -1.722 -6.998 1.00 91.00 71 ASP A N 1
ATOM 552 C CA . ASP A 1 71 ? 7.125 -0.761 -7.192 1.00 91.00 71 ASP A CA 1
ATOM 553 C C . ASP A 1 71 ? 6.630 -0.233 -5.844 1.00 91.00 71 ASP A C 1
ATOM 555 O O . ASP A 1 71 ? 6.661 0.964 -5.571 1.00 91.00 71 ASP A O 1
ATOM 559 N N . ASP A 1 72 ? 6.252 -1.147 -4.950 1.00 92.44 72 ASP A N 1
ATOM 560 C CA . ASP A 1 72 ? 5.640 -0.792 -3.678 1.00 92.44 72 ASP A CA 1
ATOM 561 C C . ASP A 1 72 ? 6.561 -0.051 -2.697 1.00 92.44 72 ASP A C 1
ATOM 563 O O . ASP A 1 72 ? 6.071 0.843 -2.025 1.00 92.44 72 ASP A O 1
ATOM 567 N N . PRO A 1 73 ? 7.862 -0.343 -2.541 1.00 91.31 73 PRO A N 1
ATOM 568 C CA . PRO A 1 73 ? 8.712 0.505 -1.708 1.00 91.31 73 PRO A CA 1
ATOM 569 C C . PRO A 1 73 ? 9.095 1.823 -2.399 1.00 91.31 73 PRO A C 1
ATOM 571 O O . PRO A 1 73 ? 9.070 2.862 -1.745 1.00 91.31 73 PRO A O 1
ATOM 574 N N . VAL A 1 74 ? 9.432 1.817 -3.696 1.00 93.81 74 VAL A N 1
ATOM 575 C CA . VAL A 1 74 ? 10.047 2.980 -4.369 1.00 93.81 74 VAL A CA 1
ATOM 576 C C . VAL A 1 74 ? 9.017 4.012 -4.832 1.00 93.81 74 VAL A C 1
ATOM 578 O O . VAL A 1 74 ? 9.286 5.207 -4.725 1.00 93.81 74 VAL A O 1
ATOM 581 N N . MET A 1 75 ? 7.824 3.595 -5.275 1.00 94.25 75 MET A N 1
ATOM 582 C CA . MET A 1 75 ? 6.810 4.497 -5.852 1.00 94.25 75 MET A CA 1
ATOM 583 C C . MET A 1 75 ? 6.363 5.599 -4.888 1.00 94.25 75 MET A C 1
ATOM 585 O O . MET A 1 75 ? 5.977 6.683 -5.310 1.00 94.25 75 MET A O 1
ATOM 589 N N . TRP A 1 76 ? 6.457 5.356 -3.582 1.00 95.00 76 TRP A N 1
ATOM 590 C CA . TRP A 1 76 ? 6.064 6.326 -2.556 1.00 95.00 76 TRP A CA 1
ATOM 591 C C . TRP A 1 76 ? 7.203 7.233 -2.133 1.00 95.00 76 TRP A C 1
ATOM 593 O O . TRP A 1 76 ? 6.978 8.130 -1.328 1.00 95.00 76 TRP A O 1
ATOM 603 N N . GLY A 1 77 ? 8.411 7.036 -2.659 1.00 93.75 77 GLY A N 1
ATOM 604 C CA . GLY A 1 77 ? 9.578 7.879 -2.422 1.00 93.75 77 GLY A CA 1
ATOM 605 C C . GLY A 1 77 ? 9.498 9.249 -3.089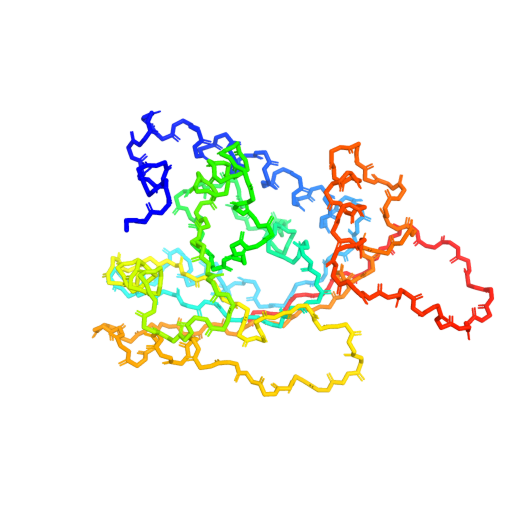 1.00 93.75 77 GLY A C 1
ATOM 606 O O . GLY A 1 77 ? 10.535 9.854 -3.306 1.00 93.75 77 GLY A O 1
ATOM 607 N N . LEU A 1 78 ? 8.317 9.751 -3.445 1.00 92.62 78 LEU A N 1
ATOM 608 C CA . LEU A 1 78 ? 8.158 11.022 -4.150 1.00 92.62 78 LEU A CA 1
ATOM 609 C C . LEU A 1 78 ? 8.608 12.198 -3.274 1.00 92.62 78 LEU A C 1
ATOM 611 O O . LEU A 1 78 ? 8.397 12.191 -2.056 1.00 92.62 78 LEU A O 1
ATOM 615 N N . LYS A 1 79 ? 9.220 13.213 -3.896 1.00 87.62 79 LYS A N 1
ATOM 616 C CA . LYS A 1 79 ? 9.821 14.370 -3.212 1.00 87.62 79 LYS A CA 1
ATOM 617 C C . LYS A 1 79 ? 8.894 14.978 -2.150 1.00 87.62 79 LYS A C 1
ATOM 619 O O . LYS A 1 79 ? 9.270 15.005 -0.974 1.00 87.62 79 LYS A O 1
ATOM 624 N N . ASP A 1 80 ? 7.668 15.322 -2.542 1.00 88.50 80 ASP A N 1
ATOM 625 C CA . ASP A 1 80 ? 6.691 16.030 -1.699 1.00 88.50 80 ASP A CA 1
ATOM 626 C C . ASP A 1 80 ? 5.730 15.098 -0.938 1.00 88.50 80 ASP A C 1
ATOM 628 O O . ASP A 1 80 ? 4.827 15.545 -0.229 1.00 88.50 80 ASP A O 1
ATOM 632 N N . PHE A 1 81 ? 5.939 13.779 -1.023 1.00 92.69 81 PHE A N 1
ATOM 633 C CA . PHE A 1 81 ? 5.139 12.807 -0.285 1.00 92.69 81 PHE A CA 1
ATOM 634 C C . PHE A 1 81 ? 5.769 12.494 1.092 1.00 92.69 81 PHE A C 1
ATOM 636 O O . PHE A 1 81 ? 6.993 12.311 1.195 1.00 92.69 81 PHE A O 1
ATOM 643 N N . PRO A 1 82 ? 4.975 12.414 2.182 1.00 92.44 82 PRO A N 1
ATOM 644 C CA . PRO A 1 82 ? 5.468 12.125 3.531 1.00 92.44 82 PRO A CA 1
ATOM 645 C C . PRO A 1 82 ? 5.727 10.622 3.743 1.00 92.44 82 PRO A C 1
ATOM 647 O O . PRO A 1 82 ? 5.169 9.996 4.640 1.00 92.44 82 PRO A O 1
ATOM 650 N N . THR A 1 83 ? 6.595 10.027 2.920 1.00 93.00 83 THR A N 1
ATOM 651 C CA . THR A 1 83 ? 6.884 8.578 2.887 1.00 93.00 83 THR A CA 1
ATOM 652 C C . THR A 1 83 ? 7.333 8.001 4.229 1.00 93.00 83 THR A C 1
ATOM 654 O O . THR A 1 83 ? 7.109 6.826 4.506 1.00 93.00 83 THR A O 1
ATOM 657 N N . THR A 1 84 ? 7.990 8.811 5.060 1.00 93.94 84 THR A N 1
ATOM 658 C CA . THR A 1 84 ? 8.545 8.391 6.351 1.00 93.94 84 THR A CA 1
ATOM 659 C C . THR A 1 84 ? 7.536 8.455 7.500 1.00 93.94 84 THR A C 1
ATOM 661 O O . THR A 1 84 ? 7.817 7.951 8.589 1.00 93.94 84 THR A O 1
ATOM 664 N N . ASP A 1 85 ? 6.348 9.030 7.283 1.00 93.88 85 ASP A N 1
ATOM 665 C CA . ASP A 1 85 ? 5.297 9.077 8.296 1.00 93.88 85 ASP A CA 1
ATOM 666 C C . ASP A 1 85 ? 4.510 7.758 8.334 1.00 93.88 85 ASP A C 1
ATOM 668 O O . ASP A 1 85 ? 3.612 7.490 7.531 1.00 93.88 85 ASP A O 1
ATOM 672 N N . ALA A 1 86 ? 4.812 6.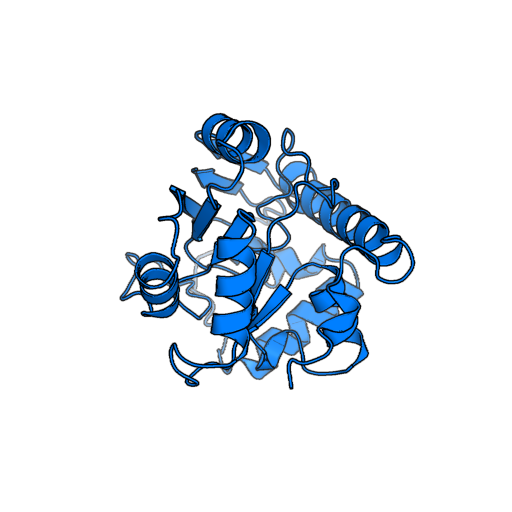939 9.340 1.00 93.50 86 ALA A N 1
ATOM 673 C CA . ALA A 1 86 ? 4.139 5.667 9.581 1.00 93.50 86 ALA A CA 1
ATOM 674 C C . ALA A 1 86 ? 2.613 5.777 9.786 1.00 93.50 86 ALA A C 1
ATOM 676 O O . ALA A 1 86 ? 1.901 4.791 9.549 1.00 93.50 86 ALA A O 1
ATOM 677 N N . LYS A 1 87 ? 2.094 6.931 10.238 1.00 92.00 87 LYS A N 1
ATOM 678 C CA . LYS A 1 87 ? 0.646 7.147 10.411 1.00 92.00 87 LYS A CA 1
ATOM 679 C C . LYS A 1 87 ? -0.048 7.311 9.064 1.00 92.00 87 LYS A C 1
ATOM 681 O O . LYS A 1 87 ? -1.110 6.729 8.869 1.00 92.00 87 LYS A O 1
ATOM 686 N N . LEU A 1 88 ? 0.590 8.027 8.139 1.00 92.44 88 LEU A N 1
ATOM 687 C CA . LEU A 1 88 ? 0.101 8.222 6.772 1.00 92.44 88 LEU A CA 1
ATOM 688 C C . LEU A 1 88 ? 0.391 7.023 5.860 1.00 92.44 88 LEU A C 1
ATOM 690 O O . LEU A 1 88 ? -0.175 6.932 4.778 1.00 92.44 88 LEU A O 1
ATOM 694 N N . GLY A 1 89 ? 1.237 6.087 6.294 1.00 94.50 89 GLY A N 1
ATOM 695 C CA . GLY A 1 89 ? 1.539 4.862 5.561 1.00 94.50 89 GLY A CA 1
ATOM 696 C C . GLY A 1 89 ? 0.322 3.973 5.290 1.00 94.50 89 GLY A C 1
ATOM 697 O O . GLY A 1 89 ? -0.454 3.666 6.202 1.00 94.50 89 GLY A O 1
ATOM 698 N N . ARG A 1 90 ? 0.207 3.497 4.050 1.00 97.06 90 ARG A N 1
ATOM 699 C CA . ARG A 1 90 ? -0.817 2.540 3.609 1.00 97.06 90 ARG A CA 1
ATOM 700 C C . ARG A 1 90 ? -0.549 1.120 4.105 1.00 97.06 90 ARG A C 1
ATOM 702 O O . ARG A 1 90 ? 0.579 0.775 4.449 1.00 97.06 90 ARG A O 1
ATOM 709 N N . TRP A 1 91 ? -1.588 0.300 4.079 1.00 98.44 91 TRP A N 1
ATOM 710 C CA . TRP A 1 91 ? -1.472 -1.154 4.053 1.00 98.44 91 TRP A CA 1
ATOM 711 C C . TRP A 1 91 ? -1.300 -1.641 2.619 1.00 98.44 91 TRP A C 1
ATOM 713 O O . TRP A 1 91 ? -1.802 -1.005 1.697 1.00 98.44 91 TRP A O 1
ATOM 723 N N . VAL A 1 92 ? -0.631 -2.771 2.418 1.00 98.12 92 VAL A N 1
ATOM 724 C CA . VAL A 1 92 ? -0.457 -3.363 1.084 1.00 98.12 92 VAL A CA 1
ATOM 725 C C . VAL A 1 92 ? -0.625 -4.874 1.127 1.00 98.12 92 VAL A C 1
ATOM 727 O O . VAL A 1 92 ? -0.212 -5.530 2.083 1.00 98.12 92 VAL A O 1
ATOM 730 N N . LEU A 1 93 ? -1.235 -5.432 0.083 1.00 97.56 93 LEU A N 1
ATOM 731 C CA . LEU A 1 93 ? -1.273 -6.875 -0.131 1.00 97.56 93 LEU A CA 1
ATOM 732 C C . LEU A 1 93 ? 0.051 -7.351 -0.736 1.00 97.56 93 LEU A C 1
ATOM 734 O O . LEU A 1 93 ? 0.446 -6.888 -1.805 1.00 97.56 93 LEU A O 1
ATOM 738 N N . ALA A 1 94 ? 0.715 -8.296 -0.077 1.00 95.38 94 ALA A N 1
ATOM 739 C CA . ALA A 1 94 ? 2.025 -8.799 -0.475 1.00 95.38 94 ALA A CA 1
ATOM 740 C C . ALA A 1 94 ? 2.009 -10.324 -0.623 1.00 95.38 94 ALA A C 1
ATOM 742 O O . ALA A 1 94 ? 1.373 -11.030 0.154 1.00 95.38 94 ALA A O 1
ATOM 743 N N . ALA A 1 95 ? 2.711 -10.844 -1.628 1.00 92.81 95 ALA A N 1
ATOM 744 C CA . ALA A 1 95 ? 2.715 -12.273 -1.919 1.00 92.81 95 ALA A CA 1
ATOM 745 C C . ALA A 1 95 ? 3.404 -13.067 -0.792 1.00 92.81 95 ALA A C 1
ATOM 747 O O . ALA A 1 95 ? 4.561 -12.803 -0.449 1.00 92.81 95 ALA A O 1
ATOM 748 N N . GLU A 1 96 ? 2.683 -14.024 -0.206 1.00 93.56 96 GLU A N 1
ATOM 749 C CA . GLU A 1 96 ? 3.139 -14.805 0.951 1.00 93.56 96 GLU A CA 1
ATOM 750 C C . GLU A 1 96 ? 4.422 -15.599 0.656 1.00 93.56 96 GLU A C 1
ATOM 752 O O . GLU A 1 96 ? 5.399 -15.528 1.404 1.00 93.56 96 GLU A O 1
ATOM 757 N N . ASP A 1 97 ? 4.454 -16.250 -0.507 1.00 90.06 97 ASP A N 1
ATOM 758 C CA . ASP A 1 97 ? 5.562 -17.050 -1.042 1.00 90.06 97 ASP A CA 1
ATOM 759 C C . ASP A 1 97 ? 6.845 -16.245 -1.308 1.00 90.06 97 ASP A C 1
ATOM 761 O O . ASP A 1 97 ? 7.908 -16.830 -1.509 1.00 90.06 97 ASP A O 1
ATOM 765 N N . ILE A 1 98 ? 6.776 -14.911 -1.292 1.00 87.69 98 ILE A N 1
ATOM 766 C CA . ILE A 1 98 ? 7.920 -14.024 -1.526 1.00 87.69 98 ILE A CA 1
ATOM 767 C C . ILE A 1 98 ? 8.313 -13.289 -0.244 1.00 87.69 98 ILE A C 1
ATOM 769 O O . ILE A 1 98 ? 9.477 -13.359 0.164 1.00 87.69 98 ILE A O 1
ATOM 773 N N . CYS A 1 99 ? 7.357 -12.598 0.379 1.00 91.00 99 CYS A N 1
ATOM 774 C CA . CYS A 1 99 ? 7.596 -11.658 1.474 1.00 91.00 99 CYS A CA 1
ATOM 775 C C . CYS A 1 99 ? 7.591 -12.324 2.861 1.00 91.00 99 CYS A C 1
ATOM 777 O O . CYS A 1 99 ? 8.192 -11.797 3.792 1.00 91.00 99 CYS A O 1
ATOM 779 N N . PHE A 1 100 ? 6.968 -13.498 3.010 1.00 94.12 100 PHE A N 1
ATOM 780 C CA . PHE A 1 100 ? 6.718 -14.129 4.315 1.00 94.12 100 PHE A CA 1
ATOM 781 C C . PHE A 1 100 ? 7.396 -15.501 4.449 1.00 94.12 100 PHE A C 1
ATOM 783 O O . PHE A 1 100 ? 6.948 -16.382 5.173 1.00 94.12 100 PHE A O 1
ATOM 790 N N . ARG A 1 101 ? 8.533 -15.679 3.764 1.00 90.25 101 ARG A N 1
ATOM 791 C CA . ARG A 1 101 ? 9.260 -16.960 3.684 1.00 90.25 101 ARG A CA 1
ATOM 792 C C . ARG A 1 101 ? 9.971 -17.390 4.965 1.00 90.25 101 ARG A C 1
ATOM 794 O O . ARG A 1 101 ? 10.310 -18.558 5.113 1.00 90.25 101 ARG A O 1
ATOM 801 N N . ASN A 1 102 ? 10.270 -16.456 5.863 1.00 93.25 102 ASN A N 1
ATOM 802 C CA . ASN A 1 102 ? 10.891 -16.766 7.148 1.00 93.25 102 ASN A CA 1
ATOM 803 C C . ASN A 1 102 ? 10.408 -15.796 8.239 1.00 93.25 102 ASN A C 1
ATOM 805 O O . ASN A 1 102 ? 9.873 -14.732 7.906 1.00 93.25 102 ASN A O 1
ATOM 809 N N . PRO A 1 103 ? 10.593 -16.130 9.530 1.00 95.06 103 PRO A N 1
ATOM 810 C CA . PRO A 1 103 ? 10.098 -15.315 10.639 1.00 95.06 103 PRO A CA 1
ATOM 811 C C . PRO A 1 103 ? 10.621 -13.873 10.647 1.00 95.06 103 PRO A C 1
ATOM 813 O O . PRO A 1 103 ? 9.867 -12.955 10.958 1.00 95.06 103 PRO A O 1
ATOM 816 N N . VAL A 1 104 ? 11.884 -13.654 10.267 1.00 94.81 104 VAL A N 1
ATOM 817 C CA . VAL A 1 104 ? 12.494 -12.316 10.256 1.00 94.81 104 VAL A CA 1
ATOM 818 C C . VAL A 1 104 ? 11.864 -11.451 9.169 1.00 94.81 104 VAL A C 1
ATOM 820 O O . VAL A 1 104 ? 11.384 -10.359 9.461 1.00 94.81 104 VAL A O 1
ATOM 823 N N . LEU A 1 105 ? 11.802 -11.945 7.929 1.00 93.19 105 LEU A N 1
ATOM 824 C CA . LEU A 1 105 ? 11.148 -11.223 6.835 1.00 93.19 105 LEU A CA 1
ATOM 825 C C . LEU A 1 105 ? 9.671 -10.984 7.142 1.00 93.19 105 LEU A C 1
ATOM 827 O O . LEU A 1 105 ? 9.203 -9.855 7.024 1.00 93.19 105 LEU A O 1
ATOM 831 N N . SER A 1 106 ? 8.967 -12.007 7.629 1.00 95.94 106 SER A N 1
ATOM 832 C CA . SER A 1 106 ? 7.556 -11.896 8.011 1.00 95.94 106 SER A CA 1
ATOM 833 C C . SER A 1 106 ? 7.339 -10.781 9.028 1.00 95.94 106 SER A C 1
ATOM 835 O O . SER A 1 106 ? 6.445 -9.957 8.853 1.00 95.94 106 SER A O 1
ATOM 837 N N . TYR A 1 107 ? 8.194 -10.699 10.050 1.00 97.31 107 TYR A N 1
ATOM 838 C CA . TYR A 1 107 ? 8.143 -9.626 11.035 1.00 97.31 107 TYR A CA 1
ATOM 839 C C . TYR A 1 107 ? 8.350 -8.246 10.395 1.00 97.31 107 TYR A C 1
ATOM 841 O O . TYR A 1 107 ? 7.544 -7.342 10.620 1.00 97.31 107 TYR A O 1
ATOM 849 N N . LEU A 1 108 ? 9.386 -8.081 9.564 1.00 96.69 108 LEU A N 1
ATOM 850 C CA . LEU A 1 108 ? 9.686 -6.806 8.902 1.00 96.69 108 LEU A CA 1
ATOM 851 C C . LEU A 1 108 ? 8.533 -6.347 7.993 1.00 96.69 108 LEU A C 1
ATOM 853 O O . LEU A 1 108 ? 8.094 -5.200 8.093 1.00 96.69 108 LEU A O 1
ATOM 857 N N . PHE A 1 109 ? 7.992 -7.245 7.165 1.00 96.81 109 PHE A N 1
ATOM 858 C CA . PHE A 1 109 ? 6.856 -6.948 6.289 1.00 96.81 109 PHE A CA 1
ATOM 859 C C . PHE A 1 109 ? 5.582 -6.637 7.091 1.00 96.81 109 PHE A C 1
ATOM 861 O O . PHE A 1 109 ? 4.875 -5.679 6.769 1.00 96.81 109 PHE A O 1
ATOM 868 N N . ARG A 1 110 ? 5.310 -7.356 8.190 1.00 97.69 110 ARG A N 1
ATOM 869 C CA . ARG A 1 110 ? 4.176 -7.036 9.077 1.00 97.69 110 ARG A CA 1
ATOM 870 C C . ARG A 1 110 ? 4.298 -5.654 9.712 1.00 97.69 110 ARG A C 1
ATOM 872 O O . ARG A 1 110 ? 3.343 -4.876 9.684 1.00 97.69 110 ARG A O 1
ATOM 879 N N . VAL A 1 111 ? 5.478 -5.317 10.232 1.00 97.62 111 VAL A N 1
ATOM 880 C CA . VAL A 1 111 ? 5.772 -3.983 10.778 1.00 97.62 111 VAL A CA 1
ATOM 881 C C . VAL A 1 111 ? 5.588 -2.900 9.702 1.00 97.62 111 VAL A C 1
ATOM 883 O O . VAL A 1 111 ? 5.033 -1.834 9.983 1.00 97.62 111 VAL A O 1
ATOM 886 N N . GLY A 1 112 ? 5.962 -3.202 8.458 1.00 96.94 112 GLY A N 1
ATOM 887 C CA . GLY A 1 112 ? 5.766 -2.362 7.274 1.00 96.94 112 GLY A CA 1
ATOM 888 C C . GLY A 1 112 ? 4.331 -2.279 6.733 1.00 96.94 112 GLY A C 1
ATOM 889 O O . GLY A 1 112 ? 4.156 -1.762 5.638 1.00 96.94 112 GLY A O 1
ATOM 890 N N . LYS A 1 113 ? 3.307 -2.755 7.464 1.00 97.69 113 LYS A N 1
ATOM 891 C CA . LYS A 1 113 ? 1.889 -2.778 7.029 1.00 97.69 113 LYS A CA 1
ATOM 892 C C . LYS A 1 113 ? 1.603 -3.676 5.814 1.00 97.69 113 LYS A C 1
ATOM 894 O O . LYS A 1 113 ? 0.661 -3.431 5.063 1.00 97.69 113 LYS A O 1
ATOM 899 N N . CYS A 1 114 ? 2.367 -4.747 5.632 1.00 98.00 114 CYS A N 1
ATOM 900 C CA . CYS A 1 114 ? 2.073 -5.733 4.596 1.00 98.00 114 CYS A CA 1
ATOM 901 C C . CYS A 1 114 ? 1.151 -6.836 5.132 1.00 98.00 114 CYS A C 1
ATOM 903 O O . CYS A 1 114 ? 1.355 -7.381 6.224 1.00 98.00 114 CYS A O 1
ATOM 905 N N . ILE A 1 115 ? 0.142 -7.173 4.337 1.00 98.12 115 ILE A N 1
ATOM 906 C CA . ILE A 1 115 ? -0.807 -8.255 4.582 1.00 98.12 115 ILE A CA 1
ATOM 907 C C . ILE A 1 115 ? -0.456 -9.392 3.609 1.00 98.12 115 ILE A C 1
ATOM 909 O O . ILE A 1 115 ? -0.462 -9.156 2.397 1.00 98.12 115 ILE A O 1
ATOM 913 N N . PRO A 1 116 ? -0.108 -10.593 4.098 1.00 97.12 116 PRO A N 1
ATOM 914 C CA . PRO A 1 116 ? 0.244 -11.716 3.233 1.00 97.12 116 PRO A CA 1
ATOM 915 C C . PRO A 1 116 ? -0.963 -12.179 2.415 1.00 97.12 116 PRO A C 1
ATOM 917 O O . PRO A 1 116 ? -2.070 -12.249 2.928 1.00 97.12 116 PRO A O 1
ATOM 920 N N . ILE A 1 117 ? -0.757 -12.516 1.148 1.00 95.75 117 ILE A N 1
ATOM 921 C CA . ILE A 1 117 ? -1.775 -13.101 0.275 1.00 95.75 117 ILE A CA 1
ATOM 922 C C . ILE A 1 117 ? -1.228 -14.378 -0.344 1.00 95.75 117 ILE A C 1
ATOM 924 O O . ILE A 1 117 ? -0.192 -14.370 -1.020 1.00 95.75 117 ILE A O 1
ATOM 928 N N . THR A 1 118 ? -1.978 -15.462 -0.170 1.00 93.94 118 THR A N 1
ATOM 929 C CA . THR A 1 118 ? -1.715 -16.740 -0.819 1.00 93.94 118 THR A CA 1
ATOM 930 C C . THR A 1 118 ? -2.239 -16.678 -2.253 1.00 93.94 118 THR A C 1
ATOM 932 O O . THR A 1 118 ? -3.445 -16.549 -2.512 1.00 93.94 118 THR A O 1
ATOM 935 N N . ARG A 1 119 ? -1.332 -16.759 -3.229 1.00 90.50 119 ARG A N 1
ATOM 936 C CA . ARG A 1 119 ? -1.703 -16.821 -4.649 1.00 90.50 119 ARG A CA 1
ATOM 937 C C . ARG A 1 119 ? -2.489 -18.100 -4.926 1.00 90.50 119 ARG A C 1
ATOM 939 O O . ARG A 1 119 ? -2.116 -19.174 -4.479 1.00 90.50 119 ARG A O 1
ATOM 946 N N . GLY A 1 120 ? -3.589 -17.977 -5.664 1.00 90.19 120 GLY A N 1
ATOM 947 C CA . GLY A 1 120 ? -4.496 -19.103 -5.918 1.00 90.19 120 GLY A CA 1
ATOM 948 C C . GLY A 1 120 ? -5.451 -19.428 -4.762 1.00 90.19 120 GLY A C 1
ATOM 949 O O . GLY A 1 120 ? -6.407 -20.155 -4.989 1.00 90.19 120 GLY A O 1
ATOM 950 N N . GLY A 1 121 ? -5.290 -18.822 -3.577 1.00 91.38 121 GLY A N 1
ATOM 951 C CA . GLY A 1 121 ? -6.158 -19.046 -2.409 1.00 91.38 121 GLY A CA 1
ATOM 952 C C . GLY A 1 121 ? -7.561 -18.421 -2.490 1.00 91.38 121 GLY A C 1
ATOM 953 O O . GLY A 1 121 ? -8.322 -18.478 -1.529 1.00 91.38 121 GLY A O 1
ATOM 954 N N . GLY A 1 122 ? -7.919 -17.799 -3.618 1.00 93.69 122 GLY A N 1
ATOM 955 C CA . GLY A 1 122 ? -9.224 -17.163 -3.820 1.00 93.69 122 GLY A CA 1
ATOM 956 C C . GLY A 1 122 ? -9.441 -15.874 -3.012 1.00 93.69 122 GLY A C 1
ATOM 957 O O . GLY A 1 122 ? -8.537 -15.345 -2.365 1.00 93.69 122 GLY A O 1
ATOM 958 N N . ILE A 1 123 ? -10.661 -15.333 -3.086 1.00 95.81 123 ILE A N 1
ATOM 959 C CA . ILE A 1 123 ? -11.041 -14.043 -2.472 1.00 95.81 123 ILE A CA 1
ATOM 960 C C . ILE A 1 123 ? -11.504 -14.158 -1.007 1.00 95.81 123 ILE A C 1
ATOM 962 O O . ILE A 1 123 ? -11.664 -13.142 -0.333 1.00 95.81 123 ILE A O 1
ATOM 966 N N . TYR A 1 124 ? -11.705 -15.379 -0.502 1.00 95.12 124 TYR A N 1
ATOM 967 C CA . TYR A 1 124 ? -12.228 -15.653 0.845 1.00 95.12 124 TYR A CA 1
ATOM 968 C C . TYR A 1 124 ? -11.154 -16.085 1.861 1.00 95.12 124 TYR A C 1
ATOM 970 O O . TYR A 1 124 ? -11.486 -16.530 2.954 1.00 95.12 124 TYR A O 1
ATOM 978 N N . GLN A 1 125 ? -9.868 -15.944 1.527 1.00 94.94 125 GLN A N 1
ATOM 979 C CA . GLN A 1 125 ? -8.759 -16.251 2.439 1.00 94.94 125 GLN A CA 1
ATOM 980 C C . GLN A 1 125 ? -8.726 -15.325 3.674 1.00 94.94 125 GLN A C 1
ATOM 982 O O . GLN A 1 125 ? -9.134 -14.163 3.594 1.00 94.94 125 GLN A O 1
ATOM 987 N N . GLU A 1 126 ? -8.189 -15.810 4.804 1.00 94.38 126 GLU A N 1
ATOM 988 C CA . GLU A 1 126 ? -8.170 -15.078 6.091 1.00 94.38 126 GLU A CA 1
ATOM 989 C C . GLU A 1 126 ? -7.579 -13.665 5.968 1.00 94.38 126 GLU A C 1
ATOM 991 O O . GLU A 1 126 ? -8.074 -12.720 6.582 1.00 94.38 126 GLU A O 1
ATOM 996 N N . HIS A 1 127 ? -6.546 -13.500 5.145 1.00 96.06 127 HIS A N 1
ATOM 997 C CA . HIS A 1 127 ? -5.870 -12.220 4.964 1.00 96.06 127 HIS A CA 1
ATOM 998 C C . HIS A 1 127 ? -6.626 -11.226 4.073 1.00 96.06 127 HIS A C 1
ATOM 1000 O O . HIS A 1 127 ? -6.441 -10.019 4.207 1.00 96.06 127 HIS A O 1
ATOM 1006 N N . MET A 1 128 ? -7.552 -11.696 3.232 1.00 96.75 128 MET A N 1
ATOM 1007 C CA . MET A 1 128 ? -8.510 -10.802 2.572 1.00 96.75 128 MET A CA 1
ATOM 1008 C C . MET A 1 128 ? -9.521 -10.250 3.579 1.00 96.75 128 MET A C 1
ATOM 1010 O O . MET A 1 128 ? -9.915 -9.092 3.470 1.00 96.75 128 MET A O 1
ATOM 1014 N N . ASN A 1 129 ? -9.896 -11.040 4.591 1.00 96.31 129 ASN A N 1
ATOM 1015 C CA . ASN A 1 129 ? -10.712 -10.538 5.699 1.00 96.31 129 ASN A CA 1
ATOM 1016 C C . ASN A 1 129 ? -9.914 -9.539 6.550 1.00 96.31 129 ASN A C 1
ATOM 1018 O O . ASN A 1 129 ? -10.451 -8.507 6.921 1.00 96.31 129 ASN A O 1
ATOM 1022 N N . GLU A 1 130 ? -8.617 -9.774 6.775 1.00 97.31 130 GLU A N 1
ATOM 1023 C CA . GLU A 1 130 ? -7.746 -8.789 7.438 1.00 97.31 130 GLU A CA 1
ATOM 1024 C C . GLU A 1 130 ? -7.673 -7.463 6.659 1.00 97.31 130 GLU A C 1
ATOM 1026 O O . GLU A 1 130 ? -7.712 -6.387 7.251 1.00 97.31 130 GLU A O 1
ATOM 1031 N N . ALA A 1 131 ? -7.600 -7.522 5.327 1.00 97.94 131 ALA A N 1
ATOM 1032 C CA . ALA A 1 131 ? -7.640 -6.334 4.481 1.00 97.94 131 ALA A CA 1
ATOM 1033 C C . ALA A 1 131 ? -8.996 -5.609 4.547 1.00 97.94 131 ALA A C 1
ATOM 1035 O O . ALA A 1 131 ? -9.020 -4.378 4.568 1.00 97.94 131 ALA A O 1
ATOM 1036 N N . LEU A 1 132 ? -10.109 -6.349 4.631 1.00 97.81 132 LEU A N 1
ATOM 1037 C CA . LEU A 1 132 ? -11.431 -5.769 4.884 1.00 97.81 132 LEU A CA 1
ATOM 1038 C C . LEU A 1 132 ? -11.497 -5.079 6.242 1.00 97.81 132 LEU A C 1
ATOM 1040 O O . LEU A 1 132 ? -11.981 -3.955 6.288 1.00 97.81 132 LEU A O 1
ATOM 1044 N N . ASP A 1 133 ? -10.952 -5.683 7.303 1.00 97.38 133 ASP A N 1
ATOM 1045 C CA . ASP A 1 133 ? -10.893 -5.054 8.629 1.00 97.38 133 ASP A CA 1
ATOM 1046 C C . ASP A 1 133 ? -10.209 -3.677 8.536 1.00 97.38 133 ASP A C 1
ATOM 1048 O O . ASP A 1 133 ? -10.709 -2.690 9.065 1.00 97.38 133 ASP A O 1
ATOM 1052 N N . ARG A 1 134 ? -9.111 -3.565 7.771 1.00 97.75 134 ARG A N 1
ATOM 1053 C CA . ARG A 1 134 ? -8.439 -2.272 7.548 1.00 97.75 134 ARG A CA 1
ATOM 1054 C C . ARG A 1 134 ? -9.309 -1.265 6.791 1.00 97.75 134 ARG A C 1
ATOM 1056 O O . ARG A 1 134 ? -9.254 -0.077 7.098 1.00 97.75 134 ARG A O 1
ATOM 1063 N N . LEU A 1 135 ? -10.085 -1.705 5.801 1.00 98.12 135 LEU A N 1
ATOM 1064 C CA . LEU A 1 135 ? -11.013 -0.820 5.086 1.00 98.12 135 LEU A CA 1
ATOM 1065 C C . LEU A 1 135 ? -12.167 -0.369 5.993 1.00 98.12 135 LEU A C 1
ATOM 1067 O O . LEU A 1 135 ? -12.550 0.795 5.942 1.00 98.12 135 LEU A O 1
ATOM 1071 N N . ILE A 1 136 ? -12.673 -1.257 6.851 1.00 97.44 136 ILE A N 1
ATOM 1072 C CA . ILE A 1 136 ? -13.694 -0.945 7.863 1.00 97.44 136 ILE A CA 1
ATOM 1073 C C . ILE A 1 136 ? -13.182 0.132 8.828 1.00 97.44 136 ILE A C 1
ATOM 1075 O O . ILE A 1 136 ? -13.913 1.068 9.139 1.00 97.44 136 ILE A O 1
ATOM 1079 N N . ASP A 1 137 ? -11.904 0.065 9.208 1.00 96.06 137 ASP A N 1
ATOM 1080 C CA . ASP A 1 137 ? -11.237 1.075 10.040 1.00 96.06 137 ASP A CA 1
ATOM 1081 C C . ASP A 1 137 ? -11.011 2.428 9.311 1.00 96.06 137 ASP A C 1
ATOM 1083 O O . ASP A 1 137 ? -10.390 3.342 9.861 1.00 96.06 137 ASP A O 1
ATOM 1087 N N . GLY A 1 138 ? -11.448 2.579 8.051 1.00 96.94 138 GLY A N 1
ATOM 1088 C CA . GLY A 1 138 ? -11.214 3.775 7.228 1.00 96.94 138 GLY A CA 1
ATOM 1089 C C . GLY A 1 138 ? -9.757 3.937 6.768 1.00 96.94 138 GLY A C 1
ATOM 1090 O O . GLY A 1 138 ? -9.326 5.030 6.363 1.00 96.94 138 GLY A O 1
ATOM 1091 N N . ALA A 1 139 ? -8.959 2.867 6.847 1.00 97.25 139 ALA A N 1
ATOM 1092 C CA . ALA A 1 139 ? -7.550 2.913 6.492 1.00 97.25 139 ALA A CA 1
ATOM 1093 C C . ALA A 1 139 ? -7.338 3.068 4.978 1.00 97.25 139 ALA A C 1
ATOM 1095 O O . ALA A 1 139 ? -8.242 2.947 4.150 1.00 97.25 139 ALA A O 1
ATOM 1096 N N . TRP A 1 140 ? -6.087 3.340 4.624 1.00 98.19 140 TRP A N 1
ATOM 1097 C CA . TRP A 1 140 ? -5.623 3.330 3.247 1.00 98.19 140 TRP A CA 1
ATOM 1098 C C . TRP A 1 140 ? -4.994 1.970 2.924 1.00 98.19 140 TRP A C 1
ATOM 1100 O O . TRP A 1 140 ? -4.061 1.549 3.612 1.00 98.19 140 TRP A O 1
ATOM 1110 N N . LEU A 1 141 ? -5.500 1.299 1.888 1.00 98.56 141 LEU A N 1
ATOM 1111 C CA . LEU A 1 141 ? -5.006 0.029 1.361 1.00 98.56 141 LEU A CA 1
ATOM 1112 C C . LEU A 1 141 ? -4.531 0.197 -0.089 1.00 98.56 141 LEU A C 1
ATOM 1114 O O . LEU A 1 141 ? -5.154 0.904 -0.877 1.00 98.56 141 LEU A O 1
ATOM 1118 N N . HIS A 1 142 ? -3.455 -0.492 -0.448 1.00 98.50 142 HIS A N 1
ATOM 1119 C CA . HIS A 1 142 ? -2.921 -0.563 -1.799 1.00 98.50 142 HIS A CA 1
ATOM 1120 C C . HIS A 1 142 ? -2.926 -1.991 -2.330 1.00 98.50 142 HIS A C 1
ATOM 1122 O O . HIS A 1 142 ? -2.628 -2.945 -1.604 1.00 98.50 142 HIS A O 1
ATOM 1128 N N . THR A 1 143 ? -3.261 -2.135 -3.610 1.00 97.88 143 THR A N 1
ATOM 1129 C CA . THR A 1 143 ? -3.303 -3.431 -4.286 1.00 97.88 143 THR A CA 1
ATOM 1130 C C . THR A 1 143 ? -2.709 -3.354 -5.687 1.00 97.88 143 THR A C 1
ATOM 1132 O O . THR A 1 143 ? -2.897 -2.370 -6.399 1.00 97.88 143 THR A O 1
ATOM 1135 N N . PHE A 1 144 ? -2.079 -4.456 -6.090 1.00 96.50 144 PHE A N 1
ATOM 1136 C CA . PHE A 1 144 ? -1.664 -4.735 -7.461 1.00 96.50 144 PHE A CA 1
ATOM 1137 C C . PHE A 1 144 ? -2.632 -5.765 -8.064 1.00 96.50 144 PHE A C 1
ATOM 1139 O O . PHE A 1 144 ? -2.394 -6.974 -7.943 1.00 96.50 144 PHE A O 1
ATOM 1146 N N . PRO A 1 145 ? -3.765 -5.344 -8.662 1.00 95.31 145 PRO A N 1
ATOM 1147 C CA . PRO A 1 145 ? -4.812 -6.255 -9.129 1.00 95.31 145 PRO A CA 1
ATOM 1148 C C . PRO A 1 145 ? -4.360 -7.237 -10.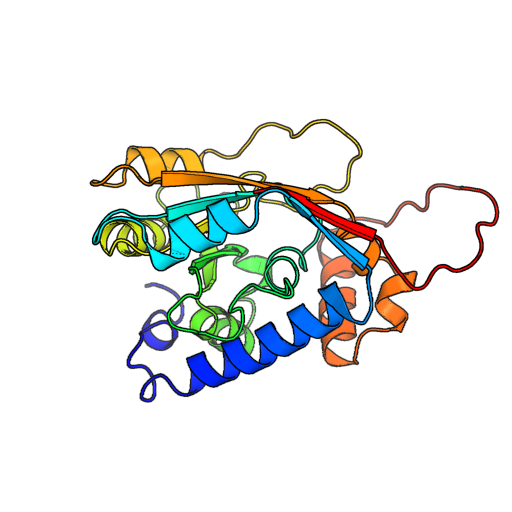221 1.00 95.31 145 PRO A C 1
ATOM 1150 O O . PRO A 1 145 ? -5.051 -8.221 -10.471 1.00 95.31 145 PRO A O 1
ATOM 1153 N N . GLU A 1 146 ? -3.195 -7.047 -10.841 1.00 92.06 146 GLU A N 1
ATOM 1154 C CA . GLU A 1 146 ? -2.582 -8.032 -11.746 1.00 92.06 146 GLU A CA 1
ATOM 1155 C C . GLU A 1 146 ? -2.180 -9.339 -11.030 1.00 92.06 146 GLU A C 1
ATOM 1157 O O . GLU A 1 146 ? -2.155 -10.420 -11.629 1.00 92.06 146 GLU A O 1
ATOM 1162 N N . GLY A 1 147 ? -1.890 -9.265 -9.724 1.00 88.38 147 GLY A N 1
ATOM 1163 C CA . GLY A 1 147 ? -1.516 -10.403 -8.873 1.00 88.38 147 GLY A CA 1
ATOM 1164 C C . GLY A 1 147 ? -0.110 -10.973 -9.121 1.00 88.38 147 GLY A C 1
ATOM 1165 O O . GLY A 1 147 ? 0.293 -11.929 -8.450 1.00 88.38 147 GLY A O 1
ATOM 1166 N N . LYS A 1 148 ? 0.636 -10.406 -10.075 1.00 87.88 148 LYS A N 1
ATOM 1167 C CA . LYS A 1 148 ? 2.023 -10.746 -10.416 1.00 87.88 148 LYS A CA 1
ATOM 1168 C C . LYS A 1 148 ? 2.707 -9.561 -11.099 1.00 87.88 148 LYS A C 1
ATOM 1170 O O . LYS A 1 148 ? 2.021 -8.669 -11.578 1.00 87.88 148 LYS A O 1
ATOM 1175 N N . VAL A 1 149 ? 4.035 -9.609 -11.177 1.00 87.44 149 VAL A N 1
ATOM 1176 C CA . VAL A 1 149 ? 4.832 -8.659 -11.961 1.00 87.44 149 VAL A CA 1
ATOM 1177 C C . VAL A 1 149 ? 4.674 -8.941 -13.462 1.00 87.44 149 VAL A C 1
ATOM 1179 O O . VAL A 1 149 ? 4.955 -10.053 -13.939 1.00 87.44 149 VAL A O 1
ATOM 1182 N N . CYS A 1 150 ? 4.273 -7.922 -14.210 1.00 85.81 150 CYS A N 1
ATOM 1183 C CA . CYS A 1 150 ? 4.090 -7.918 -15.654 1.00 85.81 150 CYS A CA 1
ATOM 1184 C C . CYS A 1 150 ? 4.989 -6.840 -16.271 1.00 85.81 150 CYS A C 1
ATOM 1186 O O . CYS A 1 150 ? 4.780 -5.659 -16.059 1.00 85.81 150 CYS A O 1
ATOM 1188 N N . GLN A 1 151 ? 5.997 -7.261 -17.035 1.00 83.81 151 GLN A N 1
ATOM 1189 C CA . GLN A 1 151 ? 6.957 -6.373 -17.715 1.00 83.81 151 GLN A CA 1
ATOM 1190 C C . GLN A 1 151 ? 6.770 -6.382 -19.235 1.00 83.81 151 GLN A C 1
ATOM 1192 O O . GLN A 1 151 ? 7.648 -5.976 -19.985 1.00 83.81 151 GLN A O 1
ATOM 1197 N N . GLU A 1 152 ? 5.655 -6.940 -19.692 1.00 78.56 152 GLU A N 1
ATOM 1198 C CA . GLU A 1 152 ? 5.353 -7.030 -21.111 1.00 78.56 152 GLU A CA 1
ATOM 1199 C C . GLU A 1 152 ? 4.863 -5.664 -21.587 1.00 78.56 152 GLU A C 1
ATOM 1201 O O . GLU A 1 152 ? 4.006 -5.065 -20.937 1.00 78.56 152 GLU A O 1
ATOM 1206 N N . ASP A 1 153 ? 5.391 -5.197 -22.717 1.00 74.31 153 ASP A N 1
ATOM 1207 C CA . ASP A 1 153 ? 4.955 -3.960 -23.365 1.00 74.31 153 ASP A CA 1
ATOM 1208 C C . ASP A 1 153 ? 3.615 -4.192 -24.081 1.00 74.31 153 ASP A C 1
ATOM 1210 O O . ASP A 1 153 ? 3.524 -4.361 -25.297 1.00 74.31 153 ASP A O 1
ATOM 1214 N N . ALA A 1 154 ? 2.569 -4.355 -23.275 1.00 75.56 154 ALA A N 1
ATOM 1215 C CA . ALA A 1 154 ? 1.215 -4.649 -23.707 1.00 75.56 154 ALA A CA 1
ATOM 1216 C C . ALA A 1 154 ? 0.204 -3.954 -22.781 1.00 75.56 154 ALA A C 1
ATOM 1218 O O . ALA A 1 154 ? 0.506 -3.702 -21.611 1.00 75.56 154 ALA A O 1
ATOM 1219 N N . PRO A 1 155 ? -1.027 -3.687 -23.259 1.00 78.94 155 PRO A N 1
ATOM 1220 C CA . PRO A 1 155 ? -2.085 -3.150 -22.412 1.00 78.94 155 PRO A CA 1
ATOM 1221 C C . PRO A 1 155 ? -2.318 -4.005 -21.159 1.00 78.94 155 PRO A C 1
ATOM 1223 O O . PRO A 1 155 ? -2.195 -5.236 -21.203 1.00 78.94 155 PRO A O 1
ATOM 1226 N N . ILE A 1 156 ? -2.711 -3.352 -20.057 1.00 81.44 156 ILE A N 1
ATOM 1227 C CA . ILE A 1 156 ? -3.048 -4.023 -18.795 1.00 81.44 156 ILE A CA 1
ATOM 1228 C C . ILE A 1 156 ? -4.047 -5.149 -19.076 1.00 81.44 156 ILE A C 1
ATOM 1230 O O . ILE A 1 156 ? -5.117 -4.948 -19.655 1.00 81.44 156 ILE A O 1
ATOM 1234 N N . ARG A 1 157 ? -3.668 -6.361 -18.672 1.00 79.44 157 ARG A N 1
ATOM 1235 C CA . ARG A 1 157 ? -4.449 -7.578 -18.905 1.00 79.44 157 ARG A CA 1
ATOM 1236 C C . ARG A 1 157 ? -5.572 -7.729 -17.882 1.00 79.44 157 ARG A C 1
ATOM 1238 O O . ARG A 1 157 ? -5.799 -6.894 -17.012 1.00 79.44 157 ARG A O 1
ATOM 1245 N N . ARG A 1 158 ? -6.263 -8.867 -17.963 1.00 86.75 158 ARG A N 1
ATOM 1246 C CA . ARG A 1 158 ? -7.287 -9.275 -17.002 1.00 86.75 158 ARG A CA 1
ATOM 1247 C C . ARG A 1 158 ? -6.790 -9.149 -15.557 1.00 86.75 158 ARG A C 1
ATOM 1249 O O . ARG A 1 158 ? -5.898 -9.880 -15.124 1.00 86.75 158 ARG A O 1
ATOM 1256 N N . LEU A 1 159 ? -7.475 -8.295 -14.807 1.00 93.38 159 LEU A N 1
ATOM 1257 C CA . LEU A 1 159 ? -7.289 -8.112 -13.376 1.00 93.38 159 LEU A CA 1
ATOM 1258 C C . LEU A 1 159 ? -7.889 -9.277 -12.575 1.00 93.38 159 LEU A C 1
ATOM 1260 O O . LEU A 1 159 ? -8.862 -9.924 -12.978 1.00 93.38 159 LEU A O 1
ATOM 1264 N N . LYS A 1 160 ? -7.295 -9.557 -11.417 1.00 94.19 160 LYS A N 1
ATOM 1265 C CA . LYS A 1 160 ? -7.791 -10.531 -10.444 1.00 94.19 160 LYS A CA 1
ATOM 1266 C C . LYS A 1 160 ? -8.954 -9.937 -9.649 1.00 94.19 160 LYS A C 1
ATOM 1268 O O . LYS A 1 160 ? -8.998 -8.747 -9.358 1.00 94.19 160 LYS A O 1
ATOM 1273 N N . TRP A 1 161 ? -9.858 -10.807 -9.206 1.00 95.88 161 TRP A N 1
ATOM 1274 C CA . TRP A 1 161 ? -11.073 -10.427 -8.478 1.00 95.88 161 TRP A CA 1
ATOM 1275 C C . TRP A 1 161 ? -10.843 -9.873 -7.066 1.00 95.88 161 TRP A C 1
ATOM 1277 O O . TRP A 1 161 ? -11.784 -9.357 -6.478 1.00 95.88 161 TRP A O 1
ATOM 1287 N N . GLY A 1 162 ? -9.632 -9.972 -6.505 1.00 96.00 162 GLY A N 1
ATOM 1288 C CA . GLY A 1 162 ? -9.351 -9.582 -5.117 1.00 96.00 162 GLY A CA 1
ATOM 1289 C C . GLY A 1 162 ? -9.747 -8.138 -4.806 1.00 96.00 162 GLY A C 1
ATOM 1290 O O . GLY A 1 162 ? -10.537 -7.902 -3.899 1.00 96.00 162 GLY A O 1
ATOM 1291 N N . THR A 1 163 ? -9.278 -7.180 -5.605 1.00 96.81 163 THR A N 1
ATOM 1292 C CA . THR A 1 163 ? -9.596 -5.754 -5.431 1.00 96.81 163 THR A CA 1
ATOM 1293 C C . THR A 1 163 ? -11.095 -5.477 -5.569 1.00 96.81 163 THR A C 1
ATOM 1295 O O . THR A 1 163 ? -11.675 -4.818 -4.712 1.00 96.81 163 THR A O 1
ATOM 1298 N N . ALA A 1 164 ? -11.750 -6.037 -6.592 1.00 96.75 164 ALA A N 1
ATOM 1299 C CA . ALA A 1 164 ? -13.197 -5.896 -6.774 1.00 96.75 164 ALA A CA 1
ATOM 1300 C C . ALA A 1 164 ? -13.985 -6.506 -5.602 1.00 96.75 164 ALA A C 1
ATOM 1302 O O . ALA A 1 164 ? -14.952 -5.920 -5.125 1.00 96.75 164 ALA A O 1
ATOM 1303 N N . SER A 1 165 ? -13.530 -7.652 -5.087 1.00 97.50 165 SER A N 1
ATOM 1304 C CA . SER A 1 165 ? -14.112 -8.285 -3.908 1.00 97.50 165 SER A CA 1
ATOM 1305 C C . SER A 1 165 ? -13.987 -7.409 -2.663 1.00 97.50 165 SER A C 1
ATOM 1307 O O . SER A 1 165 ? -14.907 -7.431 -1.854 1.00 97.50 165 SER A O 1
ATOM 1309 N N . LEU A 1 166 ? -12.884 -6.673 -2.486 1.00 98.06 166 LEU A N 1
ATOM 1310 C CA . LEU A 1 166 ? -12.726 -5.746 -1.362 1.00 98.06 166 LEU A CA 1
ATOM 1311 C C . LEU A 1 166 ? -13.712 -4.582 -1.463 1.00 98.06 166 LEU A C 1
ATOM 1313 O O . LEU A 1 166 ? -14.373 -4.270 -0.481 1.00 98.06 166 LEU A O 1
ATOM 1317 N N . ILE A 1 167 ? -13.857 -3.996 -2.656 1.00 97.94 167 ILE A N 1
ATOM 1318 C CA . ILE A 1 167 ? -14.815 -2.910 -2.910 1.00 97.94 167 ILE A CA 1
ATOM 1319 C C . ILE A 1 167 ? -16.244 -3.381 -2.621 1.00 97.94 167 ILE A C 1
ATOM 1321 O O . ILE A 1 167 ? -16.973 -2.711 -1.900 1.00 97.94 167 ILE A O 1
ATOM 1325 N N . ALA A 1 168 ? -16.626 -4.550 -3.143 1.00 97.81 168 ALA A N 1
ATOM 1326 C CA . ALA A 1 168 ? -17.984 -5.076 -3.016 1.00 97.81 168 ALA A CA 1
ATOM 1327 C C . ALA A 1 168 ? -18.355 -5.510 -1.588 1.00 97.81 168 ALA A C 1
ATOM 1329 O O . ALA A 1 168 ? -19.533 -5.548 -1.249 1.00 97.81 168 ALA A O 1
ATOM 1330 N N . ARG A 1 169 ? -17.368 -5.888 -0.765 1.00 97.44 169 ARG A N 1
ATOM 1331 C CA . ARG A 1 169 ? -17.591 -6.409 0.596 1.00 97.44 169 ARG A CA 1
ATOM 1332 C C . ARG A 1 169 ? -17.331 -5.381 1.694 1.00 97.44 169 ARG A C 1
ATOM 1334 O O . ARG A 1 169 ? -17.654 -5.659 2.846 1.00 97.44 169 ARG A O 1
ATOM 1341 N N . ALA A 1 170 ? -16.722 -4.239 1.380 1.00 96.94 170 ALA A N 1
ATOM 1342 C CA . ALA A 1 170 ? -16.519 -3.176 2.353 1.00 96.94 170 ALA A CA 1
ATOM 1343 C C . ALA A 1 170 ? -17.873 -2.523 2.701 1.00 96.94 170 ALA A C 1
ATOM 1345 O O . ALA A 1 170 ? -18.616 -2.162 1.788 1.00 96.94 170 ALA A O 1
ATOM 1346 N N . PRO A 1 171 ? -18.208 -2.338 3.993 1.00 95.56 171 PRO A N 1
ATOM 1347 C CA . PRO A 1 171 ? -19.482 -1.730 4.386 1.00 95.56 171 PRO A CA 1
ATOM 1348 C C . PRO A 1 171 ? -19.567 -0.250 3.996 1.00 95.56 171 PRO A C 1
ATOM 1350 O O . PRO A 1 171 ? -20.648 0.257 3.715 1.00 95.56 171 PRO A O 1
ATOM 1353 N N . VAL A 1 172 ? -18.421 0.435 3.949 1.00 97.19 172 VAL A N 1
ATOM 1354 C CA . VAL A 1 172 ? -18.277 1.768 3.362 1.00 97.19 172 VAL A CA 1
ATOM 1355 C C . VAL A 1 172 ? -17.536 1.606 2.045 1.00 97.19 172 VAL A C 1
ATOM 1357 O O . VAL A 1 172 ? -16.427 1.068 2.018 1.00 97.19 172 VAL A O 1
ATOM 1360 N N . THR A 1 173 ? -18.136 2.073 0.950 1.00 97.75 173 THR A N 1
ATOM 1361 C CA . THR A 1 173 ? -17.490 2.029 -0.366 1.00 97.75 173 THR A CA 1
ATOM 1362 C C . THR A 1 173 ? -16.204 2.867 -0.339 1.00 97.75 173 THR A C 1
ATOM 1364 O O . THR A 1 173 ? -16.275 4.065 -0.048 1.00 97.75 173 THR A O 1
ATOM 1367 N N . PRO A 1 174 ? -15.026 2.279 -0.620 1.00 98.38 174 PRO A N 1
ATOM 1368 C CA . PRO A 1 174 ? -13.772 3.019 -0.617 1.00 98.38 174 PRO A CA 1
ATOM 1369 C C . PRO A 1 174 ? -13.701 3.999 -1.785 1.00 98.38 174 PRO A C 1
ATOM 1371 O O . PRO A 1 174 ? -14.185 3.719 -2.883 1.00 98.38 174 PRO A O 1
ATOM 1374 N N . ILE A 1 175 ? -12.992 5.107 -1.579 1.00 98.75 175 ILE A N 1
ATOM 1375 C CA . ILE A 1 175 ? -12.522 5.927 -2.696 1.00 98.75 175 ILE A CA 1
ATOM 1376 C C . ILE A 1 175 ? -11.449 5.117 -3.421 1.00 98.75 175 ILE A C 1
ATOM 1378 O O . ILE A 1 175 ? -10.446 4.737 -2.813 1.00 98.75 175 ILE A O 1
ATOM 1382 N N . VAL A 1 176 ? -11.651 4.848 -4.708 1.00 98.56 176 VAL A N 1
ATOM 1383 C CA . VAL A 1 176 ? -10.674 4.132 -5.533 1.00 98.56 176 VAL A CA 1
ATOM 1384 C C . VAL A 1 176 ? -9.807 5.143 -6.272 1.00 98.56 176 VAL A C 1
ATOM 1386 O O . VAL A 1 176 ? -10.325 5.960 -7.029 1.00 98.56 176 VAL A O 1
ATOM 1389 N N . LEU A 1 177 ? -8.493 5.077 -6.055 1.00 98.50 177 LEU A N 1
ATOM 1390 C CA . LEU A 1 177 ? -7.509 5.912 -6.743 1.00 98.50 177 LEU A CA 1
ATOM 1391 C C . LEU A 1 177 ? -6.637 5.031 -7.653 1.00 98.50 177 LEU A C 1
ATOM 1393 O O . LEU A 1 177 ? -5.808 4.269 -7.137 1.00 98.50 177 LEU A O 1
ATOM 1397 N N . PRO A 1 178 ? -6.828 5.074 -8.982 1.00 97.50 178 PRO A N 1
ATOM 1398 C CA . PRO A 1 178 ? -5.946 4.383 -9.909 1.00 97.50 178 PRO A CA 1
ATOM 1399 C C . PRO A 1 178 ? -4.574 5.053 -9.946 1.00 97.50 178 PRO A C 1
ATOM 1401 O O . PRO A 1 178 ? -4.460 6.268 -9.864 1.00 97.50 178 PRO A O 1
ATOM 1404 N N . ILE A 1 179 ? -3.531 4.245 -10.076 1.00 96.81 179 ILE A N 1
ATOM 1405 C CA . ILE A 1 179 ? -2.156 4.698 -10.226 1.00 96.81 179 ILE A CA 1
ATOM 1406 C C . ILE A 1 179 ? -1.564 3.967 -11.420 1.00 96.81 179 ILE A C 1
ATOM 1408 O O . ILE A 1 179 ? -1.665 2.745 -11.518 1.00 96.81 179 ILE A O 1
ATOM 1412 N N . VAL A 1 180 ? -0.925 4.706 -12.317 1.00 94.75 180 VAL A N 1
ATOM 1413 C CA . VAL A 1 180 ? -0.180 4.120 -13.432 1.00 94.75 180 VAL A CA 1
ATOM 1414 C C . VAL A 1 180 ? 1.266 4.562 -13.333 1.00 94.75 180 VAL A C 1
ATOM 1416 O O . VAL A 1 180 ? 1.538 5.753 -13.173 1.00 94.75 180 VAL A O 1
ATOM 1419 N N . HIS A 1 181 ? 2.194 3.614 -13.422 1.00 93.31 181 HIS A N 1
ATOM 1420 C CA . HIS A 1 181 ? 3.620 3.912 -13.391 1.00 93.31 181 HIS A CA 1
ATOM 1421 C C . HIS A 1 181 ? 4.427 3.104 -14.413 1.00 93.31 181 HIS A C 1
ATOM 1423 O O . HIS A 1 181 ? 4.042 2.005 -14.809 1.00 93.31 181 HIS A O 1
ATOM 1429 N N . CYS A 1 182 ? 5.585 3.633 -14.810 1.00 91.12 182 CYS A N 1
ATOM 1430 C CA . CYS A 1 182 ? 6.548 2.963 -15.690 1.00 91.12 182 CYS A CA 1
ATOM 1431 C C . CYS A 1 182 ? 7.997 3.308 -15.304 1.00 91.12 182 CYS A C 1
ATOM 1433 O O . CYS A 1 182 ? 8.233 4.287 -14.590 1.00 91.12 182 CYS A O 1
ATOM 1435 N N . GLY A 1 183 ? 8.961 2.505 -15.769 1.00 88.88 183 GLY A N 1
ATOM 1436 C CA . GLY A 1 183 ? 10.399 2.688 -15.529 1.00 88.88 183 GLY A CA 1
ATOM 1437 C C . GLY A 1 183 ? 10.949 1.875 -14.351 1.00 88.88 183 GLY A C 1
ATOM 1438 O O . GLY A 1 183 ? 12.158 1.671 -14.240 1.00 88.88 183 GLY A O 1
ATOM 1439 N N . PHE A 1 184 ? 10.081 1.331 -13.495 1.00 87.81 184 PHE A N 1
ATOM 1440 C CA . PHE A 1 184 ? 10.471 0.555 -12.311 1.00 87.81 184 PHE A CA 1
ATOM 1441 C C . PHE A 1 184 ? 11.082 -0.811 -12.669 1.00 87.81 184 PHE A C 1
ATOM 1443 O O . PHE A 1 184 ? 11.932 -1.337 -11.943 1.00 87.81 184 PHE A O 1
ATOM 1450 N N . GLU A 1 185 ? 10.714 -1.367 -13.823 1.00 85.38 185 GLU A N 1
ATOM 1451 C CA . GLU A 1 185 ? 11.317 -2.562 -14.415 1.00 85.38 185 GLU A CA 1
ATOM 1452 C C . GLU A 1 185 ? 12.809 -2.372 -14.748 1.00 85.38 185 GLU A C 1
ATOM 1454 O O . GLU A 1 185 ? 13.599 -3.316 -14.641 1.00 85.38 185 GLU A O 1
ATOM 1459 N N . LYS A 1 186 ? 13.231 -1.134 -15.053 1.00 83.94 186 LYS A N 1
ATOM 1460 C CA . LYS A 1 186 ? 14.626 -0.793 -15.383 1.00 83.94 186 LYS A CA 1
ATOM 1461 C C . LYS A 1 186 ? 15.516 -0.716 -14.142 1.00 83.94 186 LYS A C 1
ATOM 1463 O O . LYS A 1 186 ? 16.674 -1.123 -14.197 1.00 83.94 186 LYS A O 1
ATOM 1468 N N . ILE A 1 187 ? 14.960 -0.307 -12.996 1.00 77.00 187 ILE A N 1
ATOM 1469 C CA . ILE A 1 187 ? 15.663 -0.317 -11.698 1.00 77.00 187 ILE A CA 1
ATOM 1470 C C . ILE A 1 187 ? 16.090 -1.746 -11.328 1.00 77.00 187 ILE A C 1
ATOM 1472 O O . ILE A 1 187 ? 17.153 -1.971 -10.755 1.00 77.00 187 ILE A O 1
ATOM 1476 N N . SER A 1 188 ? 15.245 -2.723 -11.663 1.00 60.34 188 SER A N 1
ATOM 1477 C CA . SER A 1 188 ? 15.441 -4.145 -11.354 1.00 60.34 188 SER A CA 1
ATOM 1478 C C . SER A 1 188 ? 16.116 -4.917 -12.494 1.00 60.34 188 SER A C 1
ATOM 1480 O O . SER A 1 188 ? 16.030 -6.135 -12.546 1.00 60.34 188 SER A O 1
ATOM 1482 N N . SER A 1 189 ? 16.759 -4.236 -13.441 1.00 50.84 189 SER A N 1
ATOM 1483 C CA . SER A 1 189 ? 17.567 -4.892 -14.474 1.00 50.84 189 SER A CA 1
ATOM 1484 C C . SER A 1 189 ? 19.024 -5.046 -13.998 1.00 50.84 189 SER A C 1
ATOM 1486 O O . SER A 1 189 ? 19.457 -4.280 -13.133 1.00 50.84 189 SER A O 1
ATOM 1488 N N . PRO A 1 190 ? 19.830 -5.979 -14.551 1.00 40.41 190 PRO A N 1
ATOM 1489 C CA . PRO A 1 190 ? 21.224 -6.200 -14.132 1.00 40.41 190 PRO A CA 1
ATOM 1490 C C . PRO A 1 190 ? 22.093 -4.929 -14.115 1.00 40.41 190 PRO A C 1
ATOM 1492 O O . PRO A 1 190 ? 23.017 -4.822 -13.313 1.00 40.41 190 PRO A O 1
ATOM 1495 N N . VAL A 1 191 ? 21.765 -3.945 -14.959 1.00 41.06 191 VAL A N 1
ATOM 1496 C CA . VAL A 1 191 ? 22.418 -2.628 -15.012 1.00 41.06 191 VAL A CA 1
ATOM 1497 C C . VAL A 1 191 ? 22.104 -1.780 -13.765 1.00 41.06 191 VAL A C 1
ATOM 1499 O O . VAL A 1 191 ? 23.018 -1.203 -13.181 1.00 41.06 191 VAL A O 1
ATOM 1502 N N . GLY A 1 192 ? 20.852 -1.775 -13.289 1.00 42.84 192 GLY A N 1
ATOM 1503 C CA . GLY A 1 192 ? 20.432 -1.101 -12.050 1.00 42.84 192 GLY A CA 1
ATOM 1504 C C . GLY A 1 192 ? 20.799 -1.866 -10.770 1.00 42.84 192 GLY A C 1
ATOM 1505 O O . GLY A 1 192 ? 21.002 -1.272 -9.714 1.00 42.84 192 GLY A O 1
ATOM 1506 N N . ALA A 1 193 ? 20.986 -3.186 -10.853 1.00 44.06 193 ALA A N 1
ATOM 1507 C CA . ALA A 1 193 ? 21.429 -4.003 -9.722 1.00 44.06 193 ALA A CA 1
ATOM 1508 C C . ALA A 1 193 ? 22.861 -3.667 -9.258 1.00 44.06 193 ALA A C 1
ATOM 1510 O O . ALA A 1 193 ? 23.198 -3.886 -8.093 1.00 44.06 193 ALA A O 1
ATOM 1511 N N . ASN A 1 194 ? 23.708 -3.111 -10.132 1.00 39.66 194 ASN A N 1
ATOM 1512 C CA . ASN A 1 194 ? 25.091 -2.762 -9.797 1.00 39.66 194 ASN A CA 1
A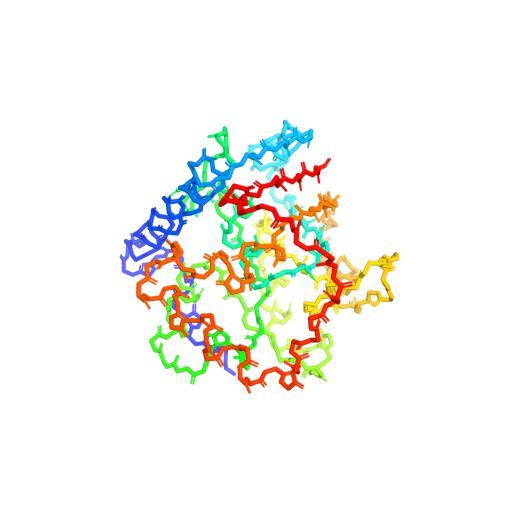TOM 1513 C C . ASN A 1 194 ? 25.212 -1.540 -8.869 1.00 39.66 194 ASN A C 1
ATOM 1515 O O . ASN A 1 194 ? 26.211 -1.433 -8.156 1.00 39.66 194 ASN A O 1
ATOM 1519 N N . THR A 1 195 ? 24.191 -0.679 -8.800 1.00 43.59 195 THR A N 1
ATOM 1520 C CA . THR A 1 195 ? 24.151 0.505 -7.917 1.00 43.59 195 THR A CA 1
ATOM 1521 C C . THR A 1 195 ? 23.441 0.246 -6.583 1.00 43.59 195 THR A C 1
ATOM 1523 O O . THR A 1 195 ? 23.489 1.071 -5.671 1.00 43.59 195 THR A O 1
ATOM 1526 N N . MET A 1 196 ? 22.813 -0.922 -6.425 1.00 45.56 196 MET A N 1
ATOM 1527 C CA . MET A 1 196 ? 22.136 -1.323 -5.194 1.00 45.56 196 MET A CA 1
ATOM 1528 C C . MET A 1 196 ? 23.124 -1.777 -4.108 1.00 45.56 196 MET A C 1
ATOM 1530 O O . MET A 1 196 ? 24.135 -2.422 -4.385 1.00 45.56 196 MET A O 1
ATOM 1534 N N . ASN A 1 197 ? 22.811 -1.500 -2.838 1.00 43.16 197 ASN A N 1
ATOM 1535 C CA . ASN A 1 197 ? 23.590 -2.022 -1.712 1.00 43.16 197 ASN A CA 1
ATOM 1536 C C . ASN A 1 197 ? 23.503 -3.565 -1.624 1.00 43.16 197 ASN A C 1
ATOM 1538 O O . ASN A 1 197 ? 22.673 -4.208 -2.270 1.00 43.16 197 ASN A O 1
ATOM 1542 N N . ALA A 1 198 ? 24.386 -4.186 -0.833 1.00 38.88 198 ALA A N 1
ATOM 1543 C CA . ALA A 1 198 ? 24.492 -5.647 -0.743 1.00 38.88 198 ALA A CA 1
ATOM 1544 C C . ALA A 1 198 ? 23.180 -6.344 -0.325 1.00 38.88 198 ALA A C 1
ATOM 1546 O O . ALA A 1 198 ? 22.871 -7.410 -0.856 1.00 38.88 198 ALA A O 1
ATOM 1547 N N . ALA A 1 199 ? 22.382 -5.726 0.553 1.00 37.53 199 ALA A N 1
ATOM 1548 C CA . ALA A 1 199 ? 21.094 -6.266 0.985 1.00 37.53 199 ALA A CA 1
ATOM 1549 C C . ALA A 1 199 ? 20.064 -6.247 -0.157 1.00 37.53 199 ALA A C 1
ATOM 1551 O O . ALA A 1 199 ? 19.459 -7.274 -0.458 1.00 37.53 199 ALA A O 1
ATOM 1552 N N . SER A 1 200 ? 19.929 -5.121 -0.863 1.00 43.12 200 SER A N 1
ATOM 1553 C CA . SER A 1 200 ? 19.024 -4.977 -2.011 1.00 43.12 200 SER A CA 1
ATOM 1554 C C . SER A 1 200 ? 19.423 -5.880 -3.188 1.00 43.12 200 SER A C 1
ATOM 1556 O O . SER A 1 200 ? 18.557 -6.476 -3.827 1.00 43.12 200 SER A O 1
ATOM 1558 N N . ARG A 1 201 ? 20.731 -6.072 -3.425 1.00 44.97 201 ARG A N 1
ATOM 1559 C CA . ARG A 1 201 ? 21.246 -7.037 -4.416 1.00 44.97 201 ARG A CA 1
ATOM 1560 C C . ARG A 1 201 ? 20.915 -8.484 -4.062 1.00 44.97 201 ARG A C 1
ATOM 1562 O O . ARG A 1 201 ? 20.597 -9.266 -4.956 1.00 44.97 201 ARG A O 1
ATOM 1569 N N . TRP A 1 202 ? 20.990 -8.842 -2.781 1.00 44.34 202 TRP A N 1
ATOM 1570 C CA . TRP A 1 202 ? 20.616 -10.175 -2.308 1.00 44.34 202 TRP A CA 1
ATOM 1571 C C . TRP A 1 202 ? 19.115 -10.435 -2.500 1.00 44.34 202 TRP A C 1
ATOM 1573 O O . TRP A 1 202 ? 18.751 -11.454 -3.087 1.00 44.34 202 TRP A O 1
ATOM 1583 N N . PHE A 1 203 ? 18.260 -9.472 -2.127 1.00 42.53 203 PHE A N 1
ATOM 1584 C CA . PHE A 1 203 ? 16.815 -9.543 -2.381 1.00 42.53 203 PHE A CA 1
ATOM 1585 C C . PHE A 1 203 ? 16.492 -9.694 -3.873 1.00 42.53 203 PHE A C 1
ATOM 1587 O O . PHE A 1 203 ? 15.594 -10.450 -4.232 1.00 42.53 203 PHE A O 1
ATOM 1594 N N . HIS A 1 204 ? 17.240 -9.014 -4.743 1.00 50.25 204 HIS A N 1
ATOM 1595 C CA . HIS A 1 204 ? 17.051 -9.072 -6.188 1.00 50.25 204 HIS A CA 1
ATOM 1596 C C . HIS A 1 204 ? 17.479 -10.421 -6.809 1.00 50.25 204 HIS A C 1
ATOM 1598 O O . HIS A 1 204 ? 16.714 -11.030 -7.561 1.00 50.25 204 HIS A O 1
ATOM 1604 N N . LYS A 1 205 ? 18.671 -10.934 -6.461 1.00 45.28 205 LYS A N 1
ATOM 1605 C CA . LYS A 1 205 ? 19.221 -12.188 -7.019 1.00 45.28 205 LYS A CA 1
ATOM 1606 C C . LYS A 1 205 ? 18.437 -13.436 -6.604 1.00 45.28 205 LYS A C 1
ATOM 1608 O O . LYS A 1 205 ? 18.207 -14.309 -7.439 1.00 45.28 205 LYS A O 1
ATOM 1613 N N . ASP A 1 206 ? 17.999 -13.520 -5.347 1.00 44.53 206 ASP A N 1
ATOM 1614 C CA . ASP A 1 206 ? 17.220 -14.670 -4.858 1.00 44.53 206 ASP A CA 1
ATOM 1615 C C . ASP A 1 206 ? 15.796 -14.711 -5.459 1.00 44.53 206 ASP A C 1
ATOM 1617 O O . ASP A 1 206 ? 15.172 -15.769 -5.527 1.00 44.53 206 ASP A O 1
ATOM 1621 N N . LEU A 1 207 ? 15.296 -13.573 -5.955 1.00 44.59 207 LEU A N 1
ATOM 1622 C CA . LEU A 1 207 ? 13.960 -13.433 -6.536 1.00 44.59 207 LEU A CA 1
ATOM 1623 C C . LEU A 1 207 ? 13.909 -13.748 -8.041 1.00 44.59 207 LEU A C 1
ATOM 1625 O O . LEU A 1 207 ? 12.967 -14.399 -8.500 1.00 44.59 207 LEU A O 1
ATOM 1629 N N . ILE A 1 208 ? 14.941 -13.359 -8.802 1.00 46.81 208 ILE A N 1
ATOM 1630 C CA . ILE A 1 208 ? 15.084 -13.732 -10.223 1.00 46.81 208 ILE A CA 1
ATOM 1631 C C . ILE A 1 208 ? 15.219 -15.252 -10.364 1.00 46.81 208 ILE A C 1
ATOM 1633 O O . ILE A 1 208 ? 14.517 -15.858 -11.169 1.00 46.81 208 ILE A O 1
ATOM 1637 N N . HIS A 1 209 ? 16.050 -15.890 -9.533 1.00 43.69 209 HIS A N 1
ATOM 1638 C CA . HIS A 1 209 ? 16.280 -17.335 -9.616 1.00 43.69 209 HIS A CA 1
ATOM 1639 C C . HIS A 1 209 ? 15.026 -18.188 -9.368 1.00 43.69 209 HIS A C 1
ATOM 1641 O O . HIS A 1 209 ? 14.967 -19.325 -9.831 1.00 43.69 209 HIS A O 1
ATOM 1647 N N . ARG A 1 210 ? 14.025 -17.669 -8.643 1.00 43.47 210 ARG A N 1
ATOM 1648 C CA . ARG A 1 210 ? 12.882 -18.463 -8.152 1.00 43.47 210 ARG A CA 1
ATOM 1649 C C . ARG A 1 210 ? 11.546 -18.154 -8.827 1.00 43.47 210 ARG A C 1
ATOM 1651 O O . ARG A 1 210 ? 10.601 -18.912 -8.652 1.00 43.47 210 ARG A O 1
ATOM 1658 N N . THR A 1 211 ? 11.458 -17.088 -9.626 1.00 41.75 211 THR A N 1
ATOM 1659 C CA . THR A 1 211 ? 10.260 -16.778 -10.437 1.00 41.75 211 THR A CA 1
ATOM 1660 C C . THR A 1 211 ? 10.209 -17.542 -11.767 1.00 41.75 211 THR A C 1
ATOM 1662 O O . THR A 1 211 ? 9.267 -17.361 -12.536 1.00 41.75 211 THR A O 1
ATOM 1665 N N . GLY A 1 212 ? 11.195 -18.406 -12.050 1.00 33.31 212 GLY A N 1
ATOM 1666 C CA . GLY A 1 212 ? 11.225 -19.263 -13.241 1.00 33.31 212 GLY A CA 1
ATOM 1667 C C . GLY A 1 212 ? 11.320 -18.508 -14.572 1.00 33.31 212 GLY A C 1
ATOM 1668 O O . GLY A 1 212 ? 11.133 -19.108 -15.627 1.00 33.31 212 GLY A O 1
ATOM 1669 N N . ARG A 1 213 ? 11.589 -17.197 -14.551 1.00 42.22 213 ARG A N 1
ATOM 1670 C CA . ARG A 1 213 ? 11.761 -16.389 -15.759 1.00 42.22 213 ARG A CA 1
ATOM 1671 C C . ARG A 1 213 ? 13.241 -16.288 -16.105 1.00 42.22 213 ARG A C 1
ATOM 1673 O O . ARG A 1 213 ? 13.992 -15.585 -15.435 1.00 42.22 213 ARG A O 1
ATOM 1680 N N . SER A 1 214 ? 13.635 -16.944 -17.193 1.00 33.59 214 SER A N 1
ATOM 1681 C CA . SER A 1 214 ? 14.823 -16.545 -17.942 1.00 33.59 214 SER A CA 1
ATOM 1682 C C . SER A 1 214 ? 14.615 -15.108 -18.416 1.00 33.59 214 SER A C 1
ATOM 1684 O O . SER A 1 214 ? 13.650 -14.816 -19.121 1.00 33.59 214 SER A O 1
ATOM 1686 N N . TYR A 1 215 ? 15.505 -14.208 -18.009 1.00 40.22 215 TYR A N 1
ATOM 1687 C CA . TYR A 1 215 ? 15.669 -12.921 -18.673 1.00 40.22 215 TYR A CA 1
ATOM 1688 C C . TYR A 1 215 ? 16.007 -13.212 -20.140 1.00 40.22 215 TYR A C 1
ATOM 1690 O O . TYR A 1 215 ? 17.048 -13.806 -20.415 1.00 40.22 215 TYR A O 1
ATOM 1698 N N . ILE A 1 216 ? 15.113 -12.866 -21.067 1.00 31.59 216 ILE A N 1
ATOM 1699 C CA . ILE A 1 216 ? 15.419 -12.872 -22.498 1.00 31.59 216 ILE A CA 1
ATOM 1700 C C . ILE A 1 216 ? 15.976 -11.478 -22.792 1.00 31.59 216 ILE A C 1
ATOM 1702 O O . ILE A 1 216 ? 15.214 -10.512 -22.729 1.00 31.59 216 ILE A O 1
ATOM 1706 N N . PRO A 1 217 ? 17.284 -11.323 -23.064 1.00 33.03 217 PRO A N 1
ATOM 1707 C CA . PRO A 1 217 ? 17.800 -10.041 -23.504 1.00 33.03 217 PRO A CA 1
ATOM 1708 C C . PRO A 1 217 ? 17.205 -9.774 -24.885 1.00 33.03 217 PRO A C 1
ATOM 1710 O O . PRO A 1 217 ? 17.431 -10.549 -25.815 1.00 33.03 217 PRO A O 1
ATOM 1713 N N . HIS A 1 218 ? 16.458 -8.685 -25.043 1.00 31.45 218 HIS A N 1
ATOM 1714 C CA . HIS A 1 218 ? 16.206 -8.170 -26.379 1.00 31.45 218 HIS A CA 1
ATOM 1715 C C . HIS A 1 218 ? 17.540 -7.686 -26.952 1.00 31.45 218 HIS A C 1
ATOM 1717 O O . HIS A 1 218 ? 18.233 -6.860 -26.353 1.00 31.45 218 HIS A O 1
ATOM 1723 N N . SER A 1 219 ? 17.922 -8.250 -28.098 1.00 34.16 219 SER A N 1
ATOM 1724 C CA . SER A 1 219 ? 19.031 -7.768 -28.909 1.00 34.16 219 SER A CA 1
ATOM 1725 C C . SER A 1 219 ? 18.681 -6.373 -29.418 1.00 34.16 219 SER A C 1
ATOM 1727 O O . SER A 1 219 ? 17.998 -6.219 -30.429 1.00 34.16 219 SER A O 1
ATOM 1729 N N . THR A 1 220 ? 19.151 -5.359 -28.707 1.00 32.47 220 THR A N 1
ATOM 1730 C CA . THR A 1 220 ? 19.187 -3.986 -29.202 1.00 32.47 220 THR A CA 1
ATOM 1731 C C . THR A 1 220 ? 20.638 -3.544 -29.197 1.00 32.47 220 THR A C 1
ATOM 1733 O O . THR A 1 220 ? 21.346 -3.694 -28.202 1.00 32.47 220 THR A O 1
ATOM 1736 N N . SER A 1 221 ? 21.081 -3.094 -30.368 1.00 31.55 221 SER A N 1
ATOM 1737 C CA . SER A 1 221 ? 22.408 -2.564 -30.658 1.00 31.55 221 SER A CA 1
ATOM 1738 C C . SER A 1 221 ? 22.896 -1.612 -29.570 1.00 31.55 221 SER A C 1
ATOM 1740 O O . SER A 1 221 ? 22.111 -0.802 -29.083 1.00 31.55 221 SER A O 1
ATOM 1742 N N . ALA A 1 222 ? 24.189 -1.714 -29.252 1.00 38.41 222 ALA A N 1
ATOM 1743 C CA . ALA A 1 222 ? 24.978 -0.845 -28.382 1.00 38.41 222 ALA A CA 1
ATOM 1744 C C . ALA A 1 222 ? 24.330 0.522 -28.084 1.00 38.41 222 ALA A C 1
ATOM 1746 O O . ALA A 1 222 ? 24.509 1.483 -28.828 1.00 38.41 222 ALA A O 1
ATOM 1747 N N . ALA A 1 223 ? 23.596 0.597 -26.974 1.00 33.88 223 ALA A N 1
ATOM 1748 C CA . ALA A 1 223 ? 23.176 1.848 -26.369 1.00 33.88 223 ALA A CA 1
ATOM 1749 C C . ALA A 1 223 ? 24.040 2.069 -25.127 1.00 33.88 223 ALA A C 1
ATOM 1751 O O . ALA A 1 223 ? 24.153 1.211 -24.249 1.00 33.88 223 ALA A O 1
ATOM 1752 N N . THR A 1 224 ? 24.705 3.213 -25.125 1.00 31.73 224 THR A N 1
ATOM 1753 C CA . THR A 1 224 ? 25.517 3.763 -24.048 1.00 31.73 224 THR A CA 1
ATOM 1754 C C . THR A 1 224 ? 24.830 3.661 -22.686 1.00 31.73 224 THR A C 1
ATOM 1756 O O . THR A 1 224 ? 23.627 3.851 -22.548 1.00 31.73 224 THR A O 1
ATOM 1759 N N . SER A 1 225 ? 25.639 3.357 -21.677 1.00 39.09 225 SER A N 1
ATOM 1760 C CA . SER A 1 225 ? 25.289 3.225 -20.267 1.00 39.09 225 SER A CA 1
ATOM 1761 C C . SER A 1 225 ? 24.584 4.463 -19.701 1.00 39.09 225 SER A C 1
ATOM 1763 O O . SER A 1 225 ? 25.249 5.429 -19.329 1.00 39.09 225 SER A O 1
ATOM 1765 N N . GLU A 1 226 ? 23.264 4.418 -19.543 1.00 41.12 226 GLU A N 1
ATOM 1766 C CA . GLU A 1 226 ? 22.555 5.360 -18.674 1.00 41.12 226 GLU A CA 1
ATOM 1767 C C . GLU A 1 226 ? 22.245 4.688 -17.334 1.00 41.12 226 GLU A C 1
ATOM 1769 O O . GLU A 1 226 ? 21.432 3.773 -17.223 1.00 41.12 226 GLU A O 1
ATOM 1774 N N . VAL A 1 227 ? 22.955 5.138 -16.299 1.00 51.31 227 VAL A N 1
ATOM 1775 C CA . VAL A 1 227 ? 22.778 4.723 -14.896 1.00 51.31 227 VAL A CA 1
ATOM 1776 C C . VAL A 1 227 ? 21.505 5.340 -14.282 1.00 51.31 227 VAL A C 1
ATOM 1778 O O . VAL A 1 227 ? 21.069 4.921 -13.213 1.00 51.31 227 VAL A O 1
ATOM 1781 N N . HIS A 1 228 ? 20.882 6.297 -14.976 1.00 60.53 228 HIS A N 1
ATOM 1782 C CA . HIS A 1 228 ? 19.674 7.005 -14.563 1.00 60.53 228 HIS A CA 1
ATOM 1783 C C . HIS A 1 228 ? 18.466 6.511 -15.361 1.00 60.53 228 HIS A C 1
ATOM 1785 O O . HIS A 1 228 ? 18.419 6.679 -16.576 1.00 60.53 228 HIS A O 1
ATOM 1791 N N . SER A 1 229 ? 17.472 5.927 -14.687 1.00 77.12 229 SER A N 1
ATOM 1792 C CA . SER A 1 229 ? 16.181 5.626 -15.315 1.00 77.12 229 SER A CA 1
ATOM 1793 C C . SER A 1 229 ? 15.185 6.767 -15.100 1.00 77.12 229 SER A C 1
ATOM 1795 O O . SER A 1 229 ? 15.210 7.459 -14.078 1.00 77.12 229 SER A O 1
ATOM 1797 N N . GLU A 1 230 ? 14.306 6.971 -16.078 1.00 87.94 230 GLU A N 1
ATOM 1798 C CA . GLU A 1 230 ? 13.167 7.876 -15.958 1.00 87.94 230 GLU A CA 1
ATOM 1799 C C . GLU A 1 230 ? 11.973 7.108 -15.375 1.00 87.94 230 GLU A C 1
ATOM 1801 O O . GLU A 1 230 ? 11.497 6.133 -15.963 1.00 87.94 230 GLU A O 1
ATOM 1806 N N . LEU A 1 231 ? 11.501 7.543 -14.209 1.00 90.81 231 LEU A N 1
ATOM 1807 C CA . LEU A 1 231 ? 10.331 7.005 -13.526 1.00 90.81 231 LEU A CA 1
ATOM 1808 C C . LEU A 1 231 ? 9.158 7.945 -13.759 1.00 90.81 231 LEU A C 1
ATOM 1810 O O . LEU A 1 231 ? 9.275 9.152 -13.556 1.00 90.81 231 LEU A O 1
ATOM 1814 N N . ARG A 1 232 ? 8.005 7.405 -14.146 1.00 92.50 232 ARG A N 1
ATOM 1815 C CA . ARG A 1 232 ? 6.773 8.193 -14.268 1.00 92.50 232 ARG A CA 1
ATOM 1816 C C . ARG A 1 232 ? 5.694 7.583 -13.401 1.00 92.50 232 ARG A C 1
ATOM 1818 O O . ARG A 1 232 ? 5.535 6.365 -13.409 1.00 92.50 232 ARG A O 1
ATOM 1825 N N . VAL A 1 233 ? 4.972 8.421 -12.665 1.00 94.31 233 VAL A N 1
ATOM 1826 C CA . VAL A 1 233 ? 3.861 8.005 -11.798 1.00 94.31 233 VAL A CA 1
ATOM 1827 C C . VAL A 1 233 ? 2.697 8.971 -11.986 1.00 94.31 233 VAL A C 1
ATOM 1829 O O . VAL A 1 233 ? 2.865 10.179 -11.832 1.00 94.31 233 VAL A O 1
ATOM 1832 N N . SER A 1 234 ? 1.519 8.448 -12.308 1.00 95.06 234 SER A N 1
ATOM 1833 C CA . SER A 1 234 ? 0.272 9.208 -12.409 1.00 95.06 234 SER A CA 1
ATOM 1834 C C . SER A 1 234 ? -0.719 8.723 -11.364 1.00 95.06 234 SER A C 1
ATOM 1836 O O . SER A 1 234 ? -0.944 7.517 -11.273 1.00 95.06 234 SER A O 1
ATOM 1838 N N . PHE A 1 235 ? -1.309 9.666 -10.629 1.00 93.69 235 PHE A N 1
ATOM 1839 C CA . PHE A 1 235 ? -2.397 9.455 -9.667 1.00 93.69 235 PHE A CA 1
ATOM 1840 C C . PHE A 1 235 ? -3.749 9.919 -10.222 1.00 93.69 235 PHE A C 1
ATOM 1842 O O . PHE A 1 235 ? -3.762 10.763 -11.154 1.00 93.69 235 PHE A O 1
#

Radius of gyration: 17.56 Å; chains: 1; bounding box: 45×36×52 Å